Protein AF-A0A4P6K4S5-F1 (afdb_monomer)

Secondary structure (DSSP, 8-state):
------------S----------SSS----------HHHHHHHHHHHHTTGGGS-EEEEE-SSEEEEEEPTT--SS-BTTB-SS-HHHHHHHHHHHH------PPPPPPPGGGGGS-HHHHHHHHHHHHHHHHHHHSEEEEEEE-----TT-EEEEEEEEEHHHHHHHHHHHHTT--EEEEEEEEEE---GGGS-SS--EEEEEPTTS-EEEPPTT-----TT-EEEEE--EEE-SS-TT-EEE-TTSBP-EEEEEEEEEETTEEEEEEEESS--TTHHHHHHHHTTEEETT-TTTSPPPPTTSGGGG-SS--EEEEEEEEEPTTT--EEEEEPPPPHHHHHHHHHH-------

Radius of gyration: 24.43 Å; Cα contacts (8 Å, |Δi|>4): 636; chains: 1; bounding box: 64×51×90 Å

pLDDT: mean 82.32, std 22.94, range [21.8, 98.75]

Sequence (354 aa):
METFTIFGAHFSKYRAASMGVGCINDTTCYNRERMSSENLKLCTETIAMQTTDIFTVIYQDHYLLVVNKPAGLVIHPTYKHADGTMWDALLVYLEQQGGDDWQPPALPDEPDWKLAPPHIREMLRERRQEKQWKEDGLLPRPCLLHRLDKDTSGVVALARTERARHHVARQFHTHTIIKRYLAVVQQGAPSWAKPHQSFTVSRLKDDGTLSLLAADNLHLSAQTEFVLDGPLWRDPVDRRRCIIDPTGQQATTIFRVLATKDDFALLEVRPLTGRTHQIRAHLAAAGYAIVGDKVYAPEPVPETPAASLTRQFLHAHSLELQRYPDNKSCRFVAPLADDLAIWLERYIPEPKPL

Structure (mmCIF, N/CA/C/O backbone):
data_AF-A0A4P6K4S5-F1
#
_entry.id   AF-A0A4P6K4S5-F1
#
loop_
_atom_site.group_PDB
_atom_site.id
_atom_site.type_symbol
_atom_site.label_atom_id
_atom_site.label_alt_id
_atom_site.label_comp_id
_atom_site.label_asym_id
_atom_site.label_entity_id
_atom_site.label_seq_id
_atom_site.pdbx_PDB_ins_code
_atom_site.Cartn_x
_atom_site.Cartn_y
_atom_site.Cartn_z
_atom_site.occupancy
_atom_site.B_iso_or_equiv
_atom_site.auth_seq_id
_atom_site.auth_comp_id
_atom_site.auth_asym_id
_atom_site.auth_atom_id
_atom_site.pdbx_PDB_model_num
ATOM 1 N N . MET A 1 1 ? 11.040 -7.366 -62.812 1.00 29.23 1 MET A N 1
ATOM 2 C CA . MET A 1 1 ? 11.803 -8.588 -62.488 1.00 29.23 1 MET A CA 1
ATOM 3 C C . MET A 1 1 ? 13.156 -8.103 -62.003 1.00 29.23 1 MET A C 1
ATOM 5 O O . MET A 1 1 ? 13.814 -7.447 -62.789 1.00 29.23 1 MET A O 1
ATOM 9 N N . GLU A 1 2 ? 13.575 -8.186 -60.745 1.00 22.78 2 GLU A N 1
ATOM 10 C CA . GLU A 1 2 ? 13.210 -8.992 -59.566 1.00 22.78 2 GLU A CA 1
ATOM 11 C C . GLU A 1 2 ? 13.607 -8.160 -58.320 1.00 22.78 2 GLU A C 1
ATOM 13 O O . GLU A 1 2 ? 14.670 -7.549 -58.300 1.00 22.78 2 GLU A O 1
ATOM 18 N N . THR A 1 3 ? 12.661 -7.820 -57.439 1.00 22.05 3 THR A N 1
ATOM 19 C CA . THR A 1 3 ? 12.514 -8.352 -56.061 1.00 22.05 3 THR A CA 1
ATOM 20 C C . THR A 1 3 ? 13.792 -8.377 -55.213 1.00 22.05 3 THR A C 1
ATOM 22 O O . THR A 1 3 ? 14.560 -9.330 -55.272 1.00 22.05 3 THR A O 1
ATOM 25 N N . PHE A 1 4 ? 13.938 -7.381 -54.330 1.00 21.86 4 PHE A N 1
ATOM 26 C CA . PHE A 1 4 ? 14.760 -7.486 -53.122 1.00 21.86 4 PHE A CA 1
ATOM 27 C C . PHE A 1 4 ? 13.852 -7.710 -51.911 1.00 21.86 4 PHE A C 1
ATOM 29 O O . PHE A 1 4 ? 13.018 -6.877 -51.558 1.00 21.86 4 PHE A O 1
ATOM 36 N N . THR A 1 5 ? 14.004 -8.891 -51.328 1.00 21.80 5 THR A N 1
ATOM 37 C CA . THR A 1 5 ? 13.269 -9.415 -50.181 1.00 21.80 5 THR A CA 1
ATOM 38 C C . THR A 1 5 ? 13.673 -8.678 -48.906 1.00 21.80 5 THR A C 1
ATOM 40 O O . THR A 1 5 ? 14.838 -8.689 -48.512 1.00 21.80 5 THR A O 1
ATOM 43 N N . ILE A 1 6 ? 12.696 -8.061 -48.240 1.00 24.81 6 ILE A N 1
ATOM 44 C CA . ILE A 1 6 ? 12.822 -7.545 -46.875 1.00 24.81 6 ILE A CA 1
ATOM 45 C C . ILE A 1 6 ? 12.963 -8.757 -45.947 1.00 24.81 6 ILE A C 1
ATOM 47 O O . ILE A 1 6 ? 12.018 -9.528 -45.784 1.00 24.81 6 ILE A O 1
ATOM 51 N N . PHE A 1 7 ? 14.135 -8.941 -45.336 1.00 23.94 7 PHE A N 1
ATOM 52 C CA . PHE A 1 7 ? 14.288 -9.868 -44.217 1.00 23.94 7 PHE A CA 1
ATOM 53 C C . PHE A 1 7 ? 13.565 -9.281 -43.000 1.00 23.94 7 PHE A C 1
ATOM 55 O O . PHE A 1 7 ? 14.119 -8.508 -42.222 1.00 23.94 7 PHE A O 1
ATOM 62 N N . GLY A 1 8 ? 12.292 -9.650 -42.857 1.00 23.00 8 GLY A N 1
ATOM 63 C CA . GLY A 1 8 ? 11.550 -9.512 -41.615 1.00 23.00 8 GLY A CA 1
ATOM 64 C C . GLY A 1 8 ? 12.149 -10.449 -40.572 1.00 23.00 8 GLY A C 1
ATOM 65 O O . GLY A 1 8 ? 11.842 -11.639 -40.540 1.00 23.00 8 GLY A O 1
ATOM 66 N N . ALA A 1 9 ? 13.015 -9.919 -39.713 1.00 24.02 9 ALA A N 1
ATOM 67 C CA . ALA A 1 9 ? 13.400 -10.609 -38.497 1.00 24.02 9 ALA A CA 1
ATOM 68 C C . ALA A 1 9 ? 12.222 -10.536 -37.512 1.00 24.02 9 ALA A C 1
ATOM 70 O O . ALA A 1 9 ? 12.059 -9.566 -36.772 1.00 24.02 9 ALA A O 1
ATOM 71 N N . HIS A 1 10 ? 11.381 -11.572 -37.518 1.00 24.02 10 HIS A N 1
ATOM 72 C CA . HIS A 1 10 ? 10.456 -11.870 -36.428 1.00 24.02 10 HIS A CA 1
ATOM 73 C C . HIS A 1 10 ? 11.271 -12.143 -35.150 1.00 24.02 10 HIS A C 1
ATOM 75 O O . HIS A 1 10 ? 11.628 -13.279 -34.842 1.00 24.02 10 HIS A O 1
ATOM 81 N N . PHE A 1 11 ? 11.592 -11.093 -34.394 1.00 27.25 11 PHE A N 1
ATOM 82 C CA . PHE A 1 11 ? 12.112 -11.235 -33.039 1.00 27.25 11 PHE A CA 1
ATOM 83 C C . PHE A 1 11 ? 10.939 -11.510 -32.092 1.00 27.25 11 PHE A C 1
ATOM 85 O O . PHE A 1 11 ? 10.149 -10.626 -31.775 1.00 27.25 11 PHE A O 1
ATOM 92 N N . SER A 1 12 ? 10.824 -12.761 -31.642 1.00 26.41 12 SER A N 1
ATOM 93 C CA . SER A 1 12 ? 9.967 -13.167 -30.522 1.00 26.41 12 SER A CA 1
ATOM 94 C C . SER A 1 12 ? 10.275 -12.294 -29.292 1.00 26.41 12 SER A C 1
ATOM 96 O O . SER A 1 12 ? 11.325 -12.455 -28.668 1.00 26.41 12 SER A O 1
ATOM 98 N N . LYS A 1 13 ? 9.377 -11.350 -28.968 1.00 38.59 13 LYS A N 1
ATOM 99 C CA . LYS A 1 13 ? 9.575 -10.228 -28.020 1.00 38.59 13 LYS A CA 1
ATOM 100 C C . LYS A 1 13 ? 9.692 -10.603 -26.528 1.00 38.59 13 LYS A C 1
ATOM 102 O O . LYS A 1 13 ? 9.853 -9.717 -25.701 1.00 38.59 13 LYS A O 1
ATOM 107 N N . TYR A 1 14 ? 9.721 -11.883 -26.168 1.00 31.34 14 TYR A N 1
ATOM 108 C CA . TYR A 1 14 ? 10.058 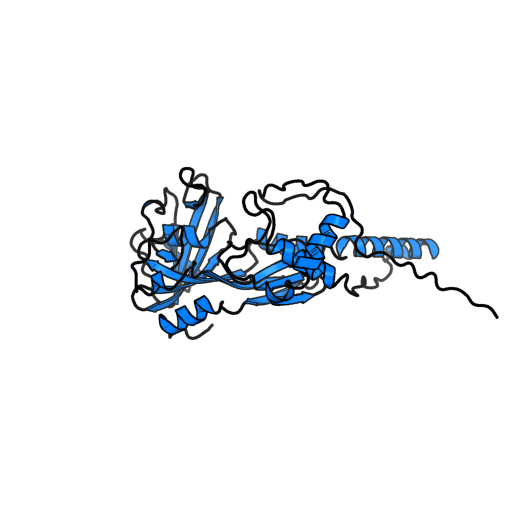-12.337 -24.814 1.00 31.34 14 TYR A CA 1
ATOM 109 C C . TYR A 1 14 ? 11.195 -13.358 -24.889 1.00 31.34 14 TYR A C 1
ATOM 111 O O . TYR A 1 14 ? 10.973 -14.561 -25.018 1.00 31.34 14 TYR A O 1
ATOM 119 N N . ARG A 1 15 ? 12.451 -12.897 -24.840 1.00 28.17 15 ARG A N 1
ATOM 120 C CA . ARG A 1 15 ? 13.590 -13.803 -24.641 1.00 28.17 15 ARG A CA 1
ATOM 121 C C . ARG A 1 15 ? 13.659 -14.156 -23.157 1.00 28.17 15 ARG A C 1
ATOM 123 O O . ARG A 1 15 ? 13.917 -13.292 -22.322 1.00 28.17 15 ARG A O 1
ATOM 130 N N . ALA A 1 16 ? 13.454 -15.432 -22.840 1.00 28.28 16 ALA A N 1
ATOM 131 C CA . ALA A 1 16 ? 13.771 -16.003 -21.538 1.00 28.28 16 ALA A CA 1
ATOM 132 C C . ALA A 1 16 ? 15.283 -15.863 -21.283 1.00 28.28 16 AL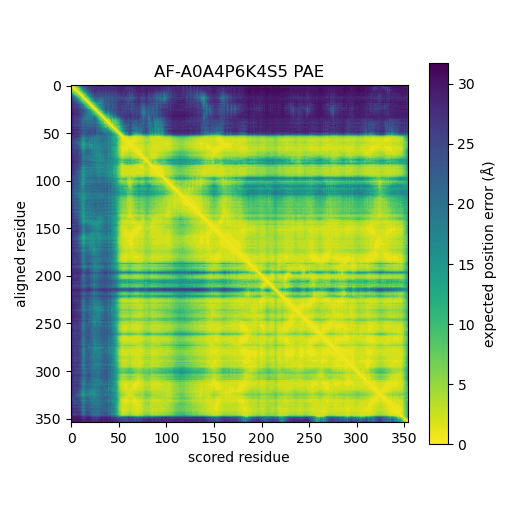A A C 1
ATOM 134 O O . ALA A 1 16 ? 16.081 -16.686 -21.726 1.00 28.28 16 ALA A O 1
ATOM 135 N N . ALA A 1 17 ? 15.687 -14.785 -20.612 1.00 26.78 17 ALA A N 1
ATOM 136 C CA . ALA A 1 17 ? 17.039 -14.630 -20.103 1.00 26.78 17 ALA A CA 1
ATOM 137 C C . ALA A 1 17 ? 17.102 -15.249 -18.703 1.00 26.78 17 ALA A C 1
ATOM 139 O O . ALA A 1 17 ? 16.596 -14.704 -17.725 1.00 26.78 17 ALA A O 1
ATOM 140 N N . SER A 1 18 ? 17.715 -16.424 -18.625 1.00 27.98 18 SER A N 1
ATOM 141 C CA . SER A 1 18 ? 18.120 -17.086 -17.393 1.00 27.98 18 SER A CA 1
ATOM 142 C C . SER A 1 18 ? 19.280 -16.326 -16.741 1.00 27.98 18 SER A C 1
ATOM 144 O O . SER A 1 18 ? 20.428 -16.656 -17.019 1.00 27.98 18 SER A O 1
ATOM 146 N N . MET A 1 19 ? 19.021 -15.322 -15.896 1.00 25.47 19 MET A N 1
ATOM 147 C CA . MET A 1 19 ? 20.007 -14.803 -14.930 1.00 25.47 19 MET A CA 1
ATOM 148 C C . MET A 1 19 ? 19.319 -14.287 -13.657 1.00 25.47 19 MET A C 1
ATOM 150 O O . MET A 1 19 ? 18.222 -13.739 -13.705 1.00 25.47 19 MET A O 1
ATOM 154 N N . GLY A 1 20 ? 19.965 -14.559 -12.518 1.00 27.70 20 GLY A N 1
ATOM 155 C CA . GLY A 1 20 ? 19.417 -14.514 -11.163 1.00 27.70 20 GLY A CA 1
ATOM 156 C C . GLY A 1 20 ? 18.768 -13.196 -10.741 1.00 27.70 20 GLY A C 1
ATOM 157 O O . GLY A 1 20 ? 19.286 -12.107 -10.974 1.00 27.70 20 GLY A O 1
ATOM 158 N N . VAL A 1 21 ? 17.631 -13.334 -10.062 1.00 28.20 21 VAL A N 1
ATOM 159 C CA . VAL A 1 21 ? 16.864 -12.248 -9.449 1.00 28.20 21 VAL A CA 1
ATOM 160 C C . VAL A 1 21 ? 17.509 -11.882 -8.110 1.00 28.20 21 VAL A C 1
ATOM 162 O O . VAL A 1 21 ? 17.554 -12.702 -7.196 1.00 28.20 21 VAL A O 1
ATOM 165 N N . GLY A 1 22 ? 17.998 -10.647 -7.987 1.00 25.41 22 GLY A N 1
ATOM 166 C CA . GLY A 1 22 ? 18.359 -10.045 -6.703 1.00 25.41 22 GLY A CA 1
ATOM 167 C C . GLY A 1 22 ? 17.114 -9.479 -6.018 1.00 25.41 22 GLY A C 1
ATOM 168 O O . GLY A 1 22 ? 16.484 -8.560 -6.540 1.00 25.41 22 GLY A O 1
ATOM 169 N N . CYS A 1 23 ? 16.751 -10.040 -4.865 1.00 28.92 23 CYS A N 1
ATOM 170 C CA . CYS A 1 23 ? 15.611 -9.621 -4.049 1.00 28.92 23 CYS A CA 1
ATOM 171 C C . CYS A 1 23 ? 16.062 -8.481 -3.093 1.00 28.92 23 CYS A C 1
ATOM 173 O O . CYS A 1 23 ? 17.099 -8.608 -2.444 1.00 28.92 23 CYS A O 1
ATOM 175 N N . ILE A 1 24 ? 15.312 -7.373 -2.981 1.00 29.47 24 ILE A N 1
ATOM 176 C CA . ILE A 1 24 ? 15.484 -6.387 -1.893 1.00 29.47 24 ILE A CA 1
ATOM 177 C C . ILE A 1 24 ? 14.299 -6.550 -0.936 1.00 29.47 24 ILE A C 1
ATOM 179 O O . ILE A 1 24 ? 13.157 -6.309 -1.320 1.00 29.47 24 ILE A O 1
ATOM 183 N N . ASN A 1 25 ? 14.623 -6.931 0.305 1.00 28.02 25 ASN A N 1
ATOM 184 C CA . ASN A 1 25 ? 13.771 -7.138 1.486 1.00 28.02 25 ASN A CA 1
ATOM 185 C C . ASN A 1 25 ? 13.026 -8.487 1.571 1.00 28.02 25 ASN A C 1
ATOM 187 O O . ASN A 1 25 ? 11.914 -8.632 1.064 1.00 28.02 25 ASN A O 1
ATOM 191 N N . ASP A 1 26 ? 13.651 -9.445 2.273 1.00 29.59 26 ASP A N 1
ATOM 192 C CA . ASP A 1 26 ? 13.079 -10.566 3.053 1.00 29.59 26 ASP A CA 1
ATOM 193 C C . ASP A 1 26 ? 11.730 -11.150 2.607 1.00 29.59 26 ASP A C 1
ATOM 195 O O . ASP A 1 26 ? 10.841 -11.442 3.410 1.00 29.59 26 ASP A O 1
ATOM 199 N N . THR A 1 27 ? 11.588 -11.394 1.310 1.00 31.06 27 THR A N 1
ATOM 200 C CA . THR A 1 27 ? 10.538 -12.255 0.777 1.00 31.06 27 THR A CA 1
ATOM 201 C C . THR A 1 27 ? 11.256 -13.441 0.167 1.00 31.06 27 THR A C 1
ATOM 203 O O . THR A 1 27 ? 12.041 -13.286 -0.762 1.00 31.06 27 THR A O 1
ATOM 206 N N . THR A 1 28 ? 11.073 -14.618 0.753 1.00 26.67 28 THR A N 1
ATOM 207 C CA . THR A 1 28 ? 11.692 -15.865 0.306 1.00 26.67 28 THR A CA 1
ATOM 208 C C . THR A 1 28 ? 11.303 -16.127 -1.147 1.00 26.67 28 THR A C 1
ATOM 210 O O . THR A 1 28 ? 10.159 -16.448 -1.460 1.00 26.67 28 THR A O 1
ATOM 213 N N . CYS A 1 29 ? 12.270 -15.951 -2.042 1.00 30.42 29 CYS A N 1
ATOM 214 C CA . CYS A 1 29 ? 12.154 -16.202 -3.467 1.00 30.42 29 CYS A CA 1
ATOM 215 C C . CYS A 1 29 ? 12.183 -17.739 -3.645 1.00 30.42 29 CYS A C 1
ATOM 217 O O . CYS A 1 29 ? 13.249 -18.350 -3.622 1.00 30.42 29 CYS A O 1
ATOM 219 N N . TYR A 1 30 ? 11.013 -18.396 -3.707 1.00 26.39 30 TYR A N 1
ATOM 220 C CA . TYR A 1 30 ? 10.953 -19.836 -3.983 1.00 26.39 30 TYR A CA 1
ATOM 221 C C . TYR A 1 30 ? 11.336 -20.045 -5.450 1.00 26.39 30 TYR A C 1
ATOM 223 O O . TYR A 1 30 ? 10.580 -19.707 -6.361 1.00 26.39 30 TYR A O 1
ATOM 231 N N . ASN A 1 31 ? 12.542 -20.568 -5.671 1.00 26.42 31 ASN A N 1
ATOM 232 C CA . ASN A 1 31 ? 12.959 -21.086 -6.965 1.00 26.42 31 ASN A CA 1
ATOM 233 C C . ASN A 1 31 ? 11.970 -22.172 -7.391 1.00 26.42 31 ASN A C 1
ATOM 235 O O . ASN A 1 31 ? 11.822 -23.184 -6.706 1.00 26.42 31 ASN A O 1
ATOM 239 N N . ARG A 1 32 ? 11.339 -22.001 -8.552 1.00 35.44 32 ARG A N 1
ATOM 240 C CA . ARG A 1 32 ? 10.827 -23.144 -9.302 1.00 35.44 32 ARG A CA 1
ATOM 241 C C . ARG A 1 32 ? 11.487 -23.159 -10.666 1.00 35.44 32 ARG A C 1
ATOM 243 O O . ARG A 1 32 ? 11.122 -22.414 -11.573 1.00 35.44 32 ARG A O 1
ATOM 250 N N . GLU A 1 33 ? 12.491 -24.017 -10.777 1.00 34.72 33 GLU A N 1
ATOM 251 C CA . GLU A 1 33 ? 12.877 -24.578 -12.059 1.00 34.72 33 GLU A CA 1
ATOM 252 C C . GLU A 1 33 ? 11.668 -25.314 -12.663 1.00 34.72 33 GLU A C 1
ATOM 254 O O . GLU A 1 33 ? 10.975 -26.062 -11.977 1.00 34.72 33 GLU A O 1
ATOM 259 N N . ARG A 1 34 ? 11.460 -25.085 -13.966 1.00 35.00 34 ARG A N 1
ATOM 260 C CA . ARG A 1 34 ? 10.663 -25.879 -14.917 1.00 35.00 34 ARG A CA 1
ATOM 261 C C . ARG A 1 34 ? 9.173 -26.088 -14.598 1.00 35.00 34 ARG A C 1
ATOM 263 O O . ARG A 1 34 ? 8.767 -27.106 -14.052 1.00 35.00 34 ARG A O 1
ATOM 270 N N . MET A 1 35 ? 8.339 -25.212 -15.160 1.00 33.38 35 MET A N 1
ATOM 271 C CA . MET A 1 35 ? 7.088 -25.656 -15.791 1.00 33.38 35 MET A CA 1
ATOM 272 C C . MET A 1 35 ? 7.300 -25.653 -17.309 1.00 33.38 35 MET A C 1
ATOM 274 O O . MET A 1 35 ? 7.868 -24.703 -17.848 1.00 33.38 35 MET A O 1
ATOM 278 N N . SER A 1 36 ? 6.934 -26.746 -17.985 1.00 32.91 36 SER A N 1
ATOM 279 C CA . SER A 1 36 ? 7.005 -26.853 -19.445 1.00 32.91 36 SER A CA 1
ATOM 280 C C . SER A 1 36 ? 6.046 -25.853 -20.097 1.00 32.91 36 SER A C 1
ATOM 282 O O . SER A 1 36 ? 4.980 -25.554 -19.556 1.00 32.91 36 SER A O 1
ATOM 284 N N . SER A 1 37 ? 6.417 -25.346 -21.273 1.00 37.53 37 SER A N 1
ATOM 285 C CA . SER A 1 37 ? 5.620 -24.398 -22.066 1.00 37.53 37 SER A CA 1
ATOM 286 C C . SER A 1 37 ? 4.202 -24.898 -22.374 1.00 37.53 37 SER A C 1
ATOM 288 O O . SER A 1 37 ? 3.292 -24.091 -22.519 1.00 37.53 37 SER A O 1
ATOM 290 N N . GLU A 1 38 ? 3.990 -26.214 -22.427 1.00 30.06 38 GLU A N 1
ATOM 291 C CA . GLU A 1 38 ? 2.675 -26.838 -22.637 1.00 30.06 38 GLU A CA 1
ATOM 292 C C . GLU A 1 38 ? 1.761 -26.768 -21.405 1.00 30.06 38 GLU A C 1
ATOM 294 O O . GLU A 1 38 ? 0.566 -26.525 -21.546 1.00 30.06 38 GLU A O 1
ATOM 299 N N . ASN A 1 39 ? 2.311 -26.893 -20.192 1.00 28.56 39 ASN A N 1
ATOM 300 C CA . ASN A 1 39 ? 1.527 -26.760 -18.957 1.00 28.56 39 ASN A CA 1
ATOM 301 C C . ASN A 1 39 ? 1.186 -25.296 -18.649 1.00 28.56 39 ASN A C 1
ATOM 303 O O . ASN A 1 39 ? 0.162 -25.023 -18.029 1.00 28.56 39 ASN A O 1
ATOM 307 N N . LEU A 1 40 ? 2.019 -24.356 -19.114 1.00 35.34 40 LEU A N 1
ATOM 308 C CA . LEU A 1 40 ? 1.676 -22.935 -19.110 1.00 35.34 40 LEU A CA 1
ATOM 309 C C . LEU A 1 40 ? 0.476 -22.689 -20.037 1.00 35.34 40 LEU A C 1
ATOM 311 O O . LEU A 1 40 ? -0.502 -22.104 -19.590 1.00 35.34 40 LEU A O 1
ATOM 315 N N . LYS A 1 41 ? 0.511 -23.243 -21.263 1.00 31.27 41 LYS A N 1
ATOM 316 C CA . LYS A 1 41 ? -0.553 -23.122 -22.276 1.00 31.27 41 LYS A CA 1
ATOM 317 C C . LYS A 1 41 ? -1.919 -23.631 -21.807 1.00 31.27 41 LYS A C 1
ATOM 319 O O . LYS A 1 41 ? -2.911 -22.917 -21.943 1.00 31.27 41 LYS A O 1
ATOM 324 N N . LEU A 1 42 ? -1.974 -24.826 -21.211 1.00 29.17 42 LEU A N 1
ATOM 325 C CA . LEU A 1 42 ? -3.242 -25.428 -20.774 1.00 29.17 42 LEU A CA 1
ATOM 326 C C . LEU A 1 42 ? -3.906 -24.643 -19.624 1.00 29.17 42 LEU A C 1
ATOM 328 O O . LEU A 1 42 ? -5.125 -24.466 -19.606 1.00 29.17 42 LEU A O 1
ATOM 332 N N . CYS A 1 43 ? -3.103 -24.126 -18.685 1.00 33.12 43 CYS A N 1
ATOM 333 C CA . CYS A 1 43 ? -3.595 -23.234 -17.633 1.00 33.12 43 CYS A CA 1
ATOM 334 C C . CYS A 1 43 ? -3.995 -21.865 -18.197 1.00 33.12 43 CYS A C 1
ATOM 336 O O . CYS A 1 43 ? -5.039 -21.339 -17.816 1.00 33.12 43 CYS A O 1
ATOM 338 N N . THR A 1 44 ? -3.217 -21.299 -19.127 1.00 36.34 44 THR A N 1
ATOM 339 C CA . THR A 1 44 ? -3.541 -20.005 -19.741 1.00 36.34 44 THR A CA 1
ATOM 340 C C . THR A 1 44 ? -4.822 -20.048 -20.562 1.00 36.34 44 THR A C 1
ATOM 342 O O . THR A 1 44 ? -5.554 -19.078 -20.511 1.00 36.34 44 THR A O 1
ATOM 345 N N . GLU A 1 45 ? -5.160 -21.140 -21.254 1.00 31.08 45 GLU A N 1
ATOM 346 C CA . GLU A 1 45 ? -6.391 -21.206 -22.064 1.00 31.08 45 GLU A CA 1
ATOM 347 C C . GLU A 1 45 ? -7.668 -21.238 -21.207 1.00 31.08 45 GLU A C 1
ATOM 349 O O . GLU A 1 45 ? -8.659 -20.598 -21.554 1.00 31.08 45 GLU A O 1
ATOM 354 N N . THR A 1 46 ? -7.634 -21.898 -20.044 1.00 32.50 46 THR A N 1
ATOM 355 C CA . THR A 1 46 ? -8.783 -21.928 -19.115 1.00 32.50 46 THR A CA 1
ATOM 356 C C . THR A 1 46 ? -8.902 -20.624 -18.310 1.00 32.50 46 THR A C 1
ATOM 358 O O . THR A 1 46 ? -10.004 -20.186 -17.989 1.00 32.50 46 THR A O 1
ATOM 361 N N . ILE A 1 47 ? -7.772 -19.969 -18.016 1.00 43.31 47 ILE A N 1
ATOM 362 C CA . ILE A 1 47 ? -7.705 -18.697 -17.276 1.00 43.31 47 ILE A CA 1
ATOM 363 C C . ILE A 1 47 ? -7.981 -17.488 -18.197 1.00 43.31 47 ILE A C 1
ATOM 365 O O . ILE A 1 47 ? -8.604 -16.518 -17.768 1.00 43.31 47 ILE A O 1
ATOM 369 N N . ALA A 1 48 ? -7.598 -17.554 -19.477 1.00 37.41 48 ALA A N 1
ATOM 370 C CA . ALA A 1 48 ? -7.711 -16.458 -20.445 1.00 37.41 48 ALA A CA 1
ATOM 371 C C . ALA A 1 48 ? -9.151 -16.006 -20.716 1.00 37.41 48 ALA A C 1
ATOM 373 O O . ALA A 1 48 ? -9.360 -14.843 -21.048 1.00 37.41 48 ALA A O 1
ATOM 374 N N . MET A 1 49 ? -10.140 -16.892 -20.556 1.00 37.16 49 MET A N 1
ATOM 375 C CA . MET A 1 49 ? -11.555 -16.543 -20.726 1.00 37.16 49 MET A CA 1
ATOM 376 C C . MET A 1 49 ? -12.152 -15.777 -19.527 1.00 37.16 49 MET A C 1
ATOM 378 O O . MET A 1 49 ? -13.280 -15.307 -19.638 1.00 37.16 49 MET A O 1
ATOM 382 N N . GLN A 1 50 ? -11.429 -15.636 -18.402 1.00 48.56 50 GLN A N 1
ATOM 383 C CA . GLN A 1 50 ? -11.916 -14.996 -17.162 1.00 48.56 50 GLN A CA 1
ATOM 384 C C . GLN A 1 50 ? -11.049 -13.820 -16.653 1.00 48.56 50 GLN A C 1
ATOM 386 O O . GLN A 1 50 ? -11.426 -13.151 -15.692 1.00 48.56 50 GLN A O 1
ATOM 391 N N . THR A 1 51 ? -9.881 -13.540 -17.246 1.00 50.66 51 THR A N 1
ATOM 392 C CA . THR A 1 51 ? -8.872 -12.635 -16.651 1.00 50.66 51 THR A CA 1
ATOM 393 C C . THR A 1 51 ? -9.198 -11.145 -16.668 1.00 50.66 51 THR A C 1
ATOM 395 O O . THR A 1 51 ? -8.718 -10.428 -15.791 1.00 50.66 51 THR A O 1
ATOM 398 N N . THR A 1 52 ? -10.010 -10.661 -17.609 1.00 51.31 52 THR A N 1
ATOM 399 C CA . THR A 1 52 ? -10.382 -9.235 -17.692 1.00 51.31 52 THR A CA 1
ATOM 400 C C . THR A 1 52 ? -11.266 -8.755 -16.540 1.00 51.31 52 THR A C 1
ATOM 402 O O . THR A 1 52 ? -11.326 -7.552 -16.305 1.00 51.31 52 THR A O 1
ATOM 405 N N . ASP A 1 53 ? -11.875 -9.670 -15.780 1.00 66.50 53 ASP A N 1
ATOM 406 C CA . ASP A 1 53 ? -12.799 -9.325 -14.692 1.00 66.50 53 ASP A CA 1
ATOM 407 C C . ASP A 1 53 ? -12.153 -9.380 -13.295 1.00 66.50 53 ASP A C 1
ATOM 409 O O . ASP A 1 53 ? -12.787 -9.048 -12.295 1.00 66.50 53 ASP A O 1
ATOM 413 N N . ILE A 1 54 ? -10.882 -9.793 -13.187 1.00 85.19 54 ILE A N 1
ATOM 414 C CA . ILE A 1 54 ? -10.224 -9.998 -11.883 1.00 85.19 54 ILE A CA 1
ATOM 415 C C . ILE A 1 54 ? -9.762 -8.672 -11.266 1.00 85.19 54 ILE A C 1
ATOM 417 O O . ILE A 1 54 ? -9.788 -8.506 -10.049 1.00 85.19 54 ILE A O 1
ATOM 421 N N . PHE A 1 55 ? -9.297 -7.725 -12.076 1.00 90.56 55 PHE A N 1
ATOM 422 C CA . PHE A 1 55 ? -8.841 -6.416 -11.612 1.00 90.56 55 PHE A CA 1
ATOM 423 C C . PHE A 1 55 ? -9.089 -5.361 -12.685 1.00 90.56 55 PHE A C 1
ATOM 425 O O . PHE A 1 55 ? -9.147 -5.660 -13.873 1.00 90.56 55 PHE A O 1
ATOM 432 N N . THR A 1 56 ? -9.167 -4.099 -12.272 1.00 93.25 56 THR A N 1
ATOM 433 C CA . THR A 1 56 ? -9.300 -2.971 -13.202 1.00 93.25 56 THR A CA 1
ATOM 434 C C . THR A 1 56 ? -7.959 -2.276 -13.382 1.00 93.25 56 THR A C 1
ATOM 436 O O . THR A 1 56 ? -7.241 -2.041 -12.410 1.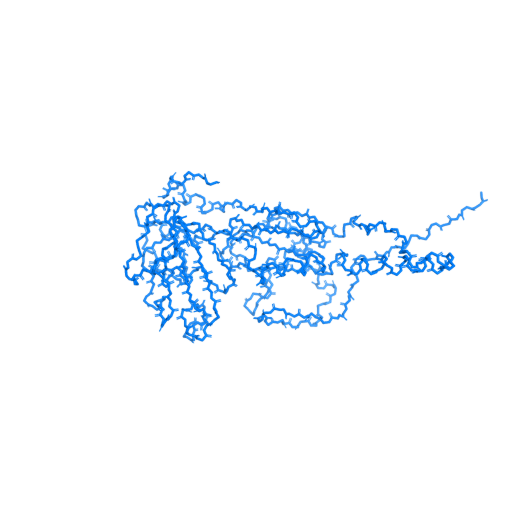00 93.25 56 THR A O 1
ATOM 439 N N . VAL A 1 57 ? -7.617 -1.903 -14.611 1.00 95.62 57 VAL A N 1
ATOM 440 C CA . VAL A 1 57 ? -6.425 -1.097 -14.900 1.00 95.62 57 VAL A CA 1
ATOM 441 C C . VAL A 1 57 ? -6.746 0.372 -14.650 1.00 95.62 57 VAL A C 1
ATOM 443 O O . VAL A 1 57 ? -7.656 0.926 -15.257 1.00 95.62 57 VAL A O 1
ATOM 446 N N . ILE A 1 58 ? -6.001 1.000 -13.741 1.00 97.00 58 ILE A N 1
ATOM 447 C CA . ILE A 1 58 ? -6.119 2.430 -13.417 1.00 97.00 58 ILE A CA 1
ATOM 448 C C . ILE A 1 58 ? -5.253 3.251 -14.373 1.00 97.00 58 ILE A C 1
ATOM 450 O O . ILE A 1 58 ? -5.648 4.322 -14.826 1.00 97.00 58 ILE A O 1
ATOM 454 N N . TYR A 1 59 ? -4.045 2.763 -14.654 1.00 96.88 59 TYR A N 1
ATOM 455 C CA . TYR A 1 59 ? -3.089 3.438 -15.519 1.00 96.88 59 TYR A CA 1
ATOM 456 C C . TYR A 1 59 ? -2.118 2.436 -16.126 1.00 96.88 59 TYR A C 1
ATOM 458 O O . TYR A 1 59 ? -1.661 1.520 -15.443 1.00 96.88 59 TYR A O 1
ATOM 466 N N . GLN A 1 60 ? -1.752 2.646 -17.384 1.00 95.25 60 GLN A N 1
ATOM 467 C CA . GLN A 1 60 ? -0.697 1.886 -18.028 1.00 95.25 60 GLN A CA 1
ATOM 468 C C . GLN A 1 60 ? 0.034 2.762 -19.042 1.00 95.25 60 GLN A C 1
ATOM 470 O O . GLN A 1 60 ? -0.585 3.375 -19.909 1.00 95.25 60 GLN A O 1
ATOM 475 N N . ASP A 1 61 ? 1.357 2.788 -18.941 1.00 94.44 61 ASP A N 1
ATOM 476 C CA . ASP A 1 61 ? 2.256 3.279 -19.981 1.00 94.44 61 ASP A CA 1
ATOM 477 C C . ASP A 1 61 ? 3.387 2.263 -20.191 1.00 94.44 61 ASP A C 1
ATOM 479 O O . ASP A 1 61 ? 3.341 1.152 -19.659 1.00 94.44 61 ASP A O 1
ATOM 483 N N . HIS A 1 62 ? 4.404 2.612 -20.980 1.00 95.00 62 HIS A N 1
ATOM 484 C CA . HIS A 1 62 ? 5.553 1.735 -21.215 1.00 95.00 62 HIS A CA 1
ATOM 485 C C . HIS A 1 62 ? 6.286 1.326 -19.920 1.00 95.00 62 HIS A C 1
ATOM 487 O O . HIS A 1 62 ? 6.786 0.211 -19.810 1.00 95.00 62 HIS A O 1
ATOM 493 N N . TYR A 1 63 ? 6.311 2.199 -18.912 1.00 95.75 63 TYR A N 1
ATOM 494 C CA . TYR A 1 63 ? 7.150 2.078 -17.721 1.00 95.75 63 TYR A CA 1
ATOM 495 C C . TYR A 1 63 ? 6.412 1.498 -16.512 1.00 95.75 63 TYR A C 1
ATOM 497 O O . TYR A 1 63 ? 7.020 0.799 -15.695 1.00 95.75 63 TYR A O 1
ATOM 505 N N . LEU A 1 64 ? 5.117 1.779 -16.382 1.00 96.56 64 LEU A N 1
ATOM 506 C CA . LEU A 1 64 ? 4.299 1.473 -15.217 1.00 96.56 64 LEU A CA 1
ATOM 507 C C . LEU A 1 64 ? 2.968 0.834 -15.612 1.00 96.56 64 LEU A C 1
ATOM 509 O O . LEU A 1 64 ? 2.335 1.194 -16.601 1.00 96.56 64 LEU A O 1
ATOM 513 N N . LEU A 1 65 ? 2.518 -0.085 -14.764 1.00 96.56 65 LEU A N 1
ATOM 514 C CA . LEU A 1 65 ? 1.154 -0.597 -14.741 1.00 96.56 65 LEU A CA 1
ATOM 515 C C . LEU A 1 65 ? 0.593 -0.384 -13.333 1.00 96.56 65 LEU A C 1
ATOM 517 O O . LEU A 1 65 ? 1.202 -0.801 -12.350 1.00 96.56 65 LEU A O 1
ATOM 521 N N . VAL A 1 66 ? -0.562 0.261 -13.233 1.00 97.69 66 VAL A N 1
ATOM 522 C CA . VAL A 1 66 ? -1.271 0.512 -11.979 1.00 97.69 66 VAL A CA 1
ATOM 523 C C . VAL A 1 66 ? -2.674 -0.057 -12.087 1.00 97.69 66 VAL A C 1
ATOM 525 O O . VAL A 1 66 ? -3.394 0.200 -13.051 1.00 97.69 66 VAL A O 1
ATOM 528 N N . VAL A 1 67 ? -3.065 -0.831 -11.085 1.00 96.94 67 VAL A N 1
ATOM 529 C CA . VAL A 1 67 ? -4.287 -1.635 -11.084 1.00 96.94 67 VAL A CA 1
ATOM 530 C C . VAL A 1 67 ? -5.035 -1.485 -9.763 1.00 96.94 67 VAL A C 1
ATOM 532 O O . VAL A 1 67 ? -4.439 -1.196 -8.724 1.00 96.94 67 VAL A O 1
ATOM 535 N N . ASN A 1 68 ? -6.348 -1.689 -9.800 1.00 96.81 68 ASN A N 1
ATOM 536 C CA . ASN A 1 68 ? -7.204 -1.792 -8.626 1.00 96.81 68 ASN A CA 1
ATOM 537 C C . ASN A 1 68 ? -7.340 -3.266 -8.226 1.00 96.81 68 ASN A C 1
ATOM 539 O O . ASN A 1 68 ? -7.988 -4.045 -8.927 1.00 96.81 68 ASN A O 1
ATOM 543 N N . LYS A 1 69 ? -6.723 -3.662 -7.108 1.00 95.62 69 LYS A N 1
ATOM 544 C CA . LYS A 1 69 ? -6.827 -5.023 -6.579 1.00 95.62 69 LYS A CA 1
ATOM 545 C C . LYS A 1 69 ? -8.173 -5.216 -5.864 1.00 95.62 69 LYS A C 1
ATOM 547 O O . LYS A 1 69 ? -8.447 -4.469 -4.918 1.00 95.62 69 LYS A O 1
ATOM 552 N N . PRO A 1 70 ? -8.963 -6.254 -6.192 1.00 95.12 70 PRO A N 1
ATOM 553 C CA . PRO A 1 70 ? -10.141 -6.603 -5.401 1.00 95.12 70 PRO A CA 1
ATOM 554 C C . PRO A 1 70 ? -9.743 -7.177 -4.031 1.00 95.12 70 PRO A C 1
ATOM 556 O O . PRO A 1 70 ? -8.603 -7.597 -3.800 1.00 95.12 70 PRO A O 1
ATOM 559 N N . ALA A 1 71 ? -10.685 -7.237 -3.096 1.00 94.81 71 ALA A N 1
ATOM 560 C CA . ALA A 1 71 ? -10.486 -8.000 -1.867 1.00 94.81 71 ALA A CA 1
ATOM 561 C C . ALA A 1 71 ? -10.569 -9.517 -2.124 1.00 94.81 71 ALA A C 1
ATOM 563 O O . ALA A 1 71 ? -11.042 -9.958 -3.165 1.00 94.81 71 ALA A O 1
ATOM 564 N N . GLY A 1 72 ? -10.077 -10.331 -1.188 1.00 92.25 72 GLY A N 1
ATOM 565 C CA . GLY A 1 72 ? -10.079 -11.792 -1.299 1.00 92.25 72 GLY A CA 1
ATOM 566 C C . GLY A 1 72 ? -8.926 -12.373 -2.122 1.00 92.25 72 GLY A C 1
ATOM 567 O O . GLY A 1 72 ? -8.648 -13.567 -2.010 1.00 92.25 72 GLY A O 1
ATOM 568 N N . LEU A 1 73 ? -8.200 -11.548 -2.882 1.00 90.81 73 LEU A N 1
ATOM 569 C CA . LEU A 1 73 ? -7.117 -11.989 -3.757 1.00 90.81 73 LEU A CA 1
ATOM 570 C C . LEU A 1 73 ? -5.737 -11.759 -3.128 1.00 90.81 73 LEU A C 1
ATOM 572 O O . LEU A 1 73 ? -5.372 -10.636 -2.758 1.00 90.81 73 LEU A O 1
ATOM 576 N N . VAL A 1 74 ? -4.955 -12.837 -3.028 1.00 90.25 74 VAL A N 1
ATOM 577 C CA . VAL A 1 74 ? -3.550 -12.788 -2.601 1.00 90.25 74 VAL A CA 1
ATOM 578 C C . VAL A 1 74 ? -2.712 -12.193 -3.725 1.00 90.25 74 VAL A C 1
ATOM 580 O O . VAL A 1 74 ? -2.885 -12.547 -4.885 1.00 90.25 74 VAL A O 1
ATOM 583 N N . ILE A 1 75 ? -1.796 -11.286 -3.391 1.00 88.19 75 ILE A N 1
ATOM 584 C CA . ILE A 1 75 ? -1.084 -10.503 -4.405 1.00 88.19 75 ILE A CA 1
ATOM 585 C C . ILE A 1 75 ? 0.006 -11.272 -5.159 1.00 88.19 75 ILE A C 1
ATOM 587 O O . ILE A 1 75 ? 0.197 -11.036 -6.342 1.00 88.19 75 ILE A O 1
ATOM 591 N N . HIS A 1 76 ? 0.719 -12.172 -4.484 1.00 85.38 76 HIS A N 1
ATOM 592 C CA . HIS A 1 76 ? 1.834 -12.942 -5.035 1.00 85.38 76 HIS A CA 1
ATOM 593 C C . HIS A 1 76 ? 1.843 -14.334 -4.397 1.00 85.38 76 HIS A C 1
ATOM 595 O O . HIS A 1 76 ? 1.449 -14.436 -3.227 1.00 85.38 76 HIS A O 1
ATOM 601 N N . PRO A 1 77 ? 2.312 -15.380 -5.104 1.00 83.56 77 PRO A N 1
ATOM 602 C CA . PRO A 1 77 ? 2.406 -16.723 -4.559 1.00 83.56 77 PRO A CA 1
ATOM 603 C C . PRO A 1 77 ? 3.071 -16.774 -3.185 1.00 83.56 77 PRO A C 1
ATOM 605 O O . PRO A 1 77 ? 4.077 -16.109 -2.913 1.00 83.56 77 PRO A O 1
ATOM 608 N N . THR A 1 78 ? 2.482 -17.580 -2.311 1.00 78.31 78 THR A N 1
ATOM 609 C CA . THR A 1 78 ? 2.961 -17.884 -0.960 1.00 78.31 78 THR A CA 1
ATOM 610 C C . THR A 1 78 ? 2.891 -19.390 -0.730 1.00 78.31 78 THR A C 1
ATOM 612 O O . THR A 1 78 ? 2.215 -20.100 -1.466 1.00 78.31 78 THR A O 1
ATOM 615 N N . TYR A 1 79 ? 3.501 -19.888 0.349 1.00 73.31 79 TYR A N 1
ATOM 616 C CA . TYR A 1 79 ? 3.434 -21.314 0.699 1.00 73.31 79 TYR A CA 1
ATOM 617 C C . TYR A 1 79 ? 1.998 -21.878 0.779 1.00 73.31 79 TYR A C 1
ATOM 619 O O . TYR A 1 79 ? 1.787 -23.049 0.492 1.00 73.31 79 TYR A O 1
ATOM 627 N N . LYS A 1 80 ? 1.005 -21.056 1.158 1.00 74.12 80 LYS A N 1
ATOM 628 C CA . LYS A 1 80 ? -0.406 -21.476 1.287 1.00 74.12 80 LYS A CA 1
ATOM 629 C C . LYS A 1 80 ? -1.265 -21.196 0.051 1.00 74.12 80 LYS A C 1
ATOM 631 O O . LYS A 1 80 ? -2.367 -21.721 -0.043 1.00 74.12 80 LYS A O 1
ATOM 636 N N . HIS A 1 81 ? -0.787 -20.343 -0.847 1.00 76.00 81 HIS A N 1
ATOM 637 C CA . HIS A 1 81 ? -1.488 -19.911 -2.053 1.00 76.00 81 HIS A CA 1
ATOM 638 C C . HIS A 1 81 ? -0.459 -19.882 -3.176 1.00 76.00 81 HIS A C 1
ATOM 640 O O . HIS A 1 81 ? 0.182 -18.854 -3.387 1.00 76.00 81 HIS A O 1
ATOM 646 N N . ALA A 1 82 ? -0.210 -21.045 -3.776 1.00 71.62 82 ALA A N 1
ATOM 647 C CA . ALA A 1 82 ? 0.839 -21.218 -4.777 1.00 71.62 82 ALA A CA 1
ATOM 648 C C . ALA A 1 82 ? 0.425 -20.685 -6.159 1.00 71.62 82 ALA A C 1
ATOM 650 O O . ALA A 1 82 ? 1.293 -20.324 -6.948 1.00 71.62 82 ALA A O 1
ATOM 651 N N . ASP A 1 83 ? -0.879 -20.632 -6.413 1.00 77.81 83 ASP A N 1
ATOM 652 C CA . ASP A 1 83 ? -1.539 -20.244 -7.654 1.00 77.81 83 ASP A CA 1
ATOM 653 C C . ASP A 1 83 ? -2.827 -19.446 -7.368 1.00 77.81 83 ASP A C 1
ATOM 655 O O . ASP A 1 83 ? -3.211 -19.227 -6.211 1.00 77.81 83 ASP A O 1
ATOM 659 N N . GLY A 1 84 ? -3.473 -18.961 -8.435 1.00 81.25 84 GLY A N 1
ATOM 660 C CA . GLY A 1 84 ? -4.707 -18.174 -8.343 1.00 81.25 84 GLY A CA 1
ATOM 661 C C . GLY A 1 84 ? -4.499 -16.810 -7.683 1.00 81.25 84 GLY A C 1
ATOM 662 O O . GLY A 1 84 ? -5.401 -16.281 -7.032 1.00 81.25 84 GLY A O 1
ATOM 663 N N . THR A 1 85 ? -3.290 -16.258 -7.787 1.00 88.75 85 THR A N 1
ATOM 664 C CA . THR A 1 85 ? -2.934 -14.962 -7.210 1.00 88.75 85 THR A CA 1
ATOM 665 C C . THR A 1 85 ? -3.138 -13.828 -8.209 1.00 88.75 85 THR A C 1
ATOM 667 O O . THR A 1 85 ? -3.239 -14.035 -9.418 1.00 88.75 85 THR A O 1
ATOM 670 N N . MET A 1 86 ? -3.149 -12.589 -7.711 1.00 89.19 86 MET A N 1
ATOM 671 C CA . MET A 1 86 ? -3.163 -11.402 -8.569 1.00 89.19 86 MET A CA 1
ATOM 672 C C . MET A 1 86 ? -1.972 -11.391 -9.528 1.00 89.19 86 MET A C 1
ATOM 674 O O . MET A 1 86 ? -2.105 -10.963 -10.669 1.00 89.19 86 MET A O 1
ATOM 678 N N . TRP A 1 87 ? -0.818 -11.876 -9.071 1.00 88.38 87 TRP A N 1
ATOM 679 C CA . TRP A 1 87 ? 0.378 -11.999 -9.888 1.00 88.38 87 TRP A CA 1
ATOM 680 C C . TRP A 1 87 ? 0.153 -12.869 -11.123 1.00 88.38 87 TRP A C 1
ATOM 682 O O . TRP A 1 87 ? 0.531 -12.471 -12.220 1.00 88.38 87 TRP A O 1
ATOM 692 N N . ASP A 1 88 ? -0.511 -14.012 -10.957 1.00 87.50 88 ASP A N 1
ATOM 693 C CA . ASP A 1 88 ? -0.802 -14.924 -12.063 1.00 87.50 88 ASP A CA 1
ATOM 694 C C . ASP A 1 88 ? -1.724 -14.248 -13.087 1.00 87.50 88 ASP A C 1
ATOM 696 O O . ASP A 1 88 ? -1.428 -14.241 -14.281 1.00 87.50 88 ASP A O 1
ATOM 700 N N . ALA A 1 89 ? -2.781 -13.578 -12.614 1.00 89.50 89 ALA A N 1
ATOM 701 C CA . ALA A 1 89 ? -3.693 -12.823 -13.473 1.00 89.50 89 ALA A CA 1
ATOM 702 C C . ALA A 1 89 ? -2.987 -11.676 -14.224 1.00 89.50 89 ALA A C 1
ATOM 704 O O . ALA A 1 89 ? -3.243 -11.458 -15.407 1.00 89.50 89 ALA A O 1
ATOM 705 N N . LEU A 1 90 ? -2.073 -10.958 -13.561 1.00 90.12 90 LEU A N 1
ATOM 706 C CA . LEU A 1 90 ? -1.298 -9.868 -14.162 1.00 90.12 90 LEU A CA 1
ATOM 707 C C . LEU A 1 90 ? -0.337 -10.366 -15.246 1.00 90.12 90 LEU A C 1
ATOM 709 O O . LEU A 1 90 ? -0.173 -9.696 -16.265 1.00 90.12 90 LEU A O 1
ATOM 713 N N . LEU A 1 91 ? 0.293 -11.526 -15.038 1.00 88.56 91 LEU A N 1
ATOM 714 C CA . LEU A 1 91 ? 1.160 -12.134 -16.045 1.00 88.56 91 LEU A CA 1
ATOM 715 C C . LEU A 1 91 ? 0.365 -12.538 -17.289 1.00 88.56 91 LEU A C 1
ATOM 717 O O . LEU A 1 91 ? 0.794 -12.206 -18.391 1.00 88.56 91 LEU A O 1
ATOM 721 N N . VAL A 1 92 ? -0.804 -13.167 -17.116 1.00 88.62 92 VAL A N 1
ATOM 722 C CA . VAL A 1 92 ? -1.681 -13.531 -18.243 1.00 88.62 92 VAL A CA 1
ATOM 723 C C . VAL A 1 92 ? -2.156 -12.286 -18.993 1.00 88.62 92 VAL A C 1
ATOM 725 O O . VAL A 1 92 ? -2.063 -12.242 -20.217 1.00 88.62 92 VAL A O 1
ATOM 728 N N . TYR A 1 93 ? -2.593 -11.247 -18.276 1.00 89.62 93 TYR A N 1
ATOM 729 C CA . TYR A 1 93 ? -3.001 -9.973 -18.877 1.00 89.62 93 TYR A CA 1
ATOM 730 C C . TYR A 1 93 ? -1.888 -9.353 -19.736 1.00 89.62 93 TYR A C 1
ATOM 732 O O . TYR A 1 93 ? -2.130 -8.949 -20.872 1.00 89.62 93 TYR A O 1
ATOM 740 N N . LEU A 1 94 ? -0.653 -9.302 -19.225 1.00 88.62 94 LEU A N 1
ATOM 741 C CA . LEU A 1 94 ? 0.475 -8.735 -19.969 1.00 88.62 94 LEU A CA 1
ATOM 742 C C . LEU A 1 94 ? 0.892 -9.604 -21.158 1.00 88.62 94 LEU A C 1
ATOM 744 O O . LEU A 1 94 ? 1.237 -9.067 -22.206 1.00 88.62 94 LEU A O 1
ATOM 748 N N . GLU A 1 95 ? 0.844 -10.929 -21.021 1.00 86.56 95 GLU A N 1
ATOM 749 C CA . GLU A 1 95 ? 1.143 -11.850 -22.119 1.00 86.56 95 GLU A CA 1
ATOM 750 C C . GLU A 1 95 ? 0.128 -11.709 -23.263 1.00 86.56 95 GLU A C 1
ATOM 752 O O . GLU A 1 95 ? 0.525 -11.668 -24.427 1.00 86.56 95 GLU A O 1
ATOM 757 N N . GLN A 1 96 ? -1.160 -11.540 -22.940 1.00 87.44 96 GLN A N 1
ATOM 758 C CA . GLN A 1 96 ? -2.227 -11.298 -23.919 1.00 87.44 96 GLN A CA 1
ATOM 759 C C . GLN A 1 96 ? -2.067 -9.970 -24.668 1.00 87.44 96 GLN A C 1
ATOM 761 O O . GLN A 1 96 ? -2.416 -9.885 -25.844 1.00 87.44 96 GLN A O 1
ATOM 766 N N . GLN A 1 97 ? -1.536 -8.937 -24.010 1.00 84.50 97 GLN A N 1
ATOM 767 C CA . GLN A 1 97 ? -1.228 -7.664 -24.667 1.00 84.50 97 GLN A CA 1
ATOM 768 C C . GLN A 1 97 ? 0.026 -7.727 -25.540 1.00 84.50 97 GLN A C 1
ATOM 770 O O . GLN A 1 97 ? 0.161 -6.945 -26.480 1.00 84.50 97 GLN A O 1
ATOM 775 N N . GLY A 1 98 ? 0.940 -8.648 -25.239 1.00 80.56 98 GLY A N 1
ATOM 776 C CA . GLY A 1 98 ? 2.238 -8.727 -25.886 1.00 80.56 98 GLY A CA 1
ATOM 777 C C . GLY A 1 98 ? 3.153 -7.553 -25.519 1.00 80.56 98 GLY A C 1
ATOM 778 O O . GLY A 1 98 ? 3.086 -6.976 -24.433 1.00 80.56 98 GLY A O 1
ATOM 779 N N . GLY A 1 99 ? 4.067 -7.222 -26.432 1.00 79.12 99 GLY A N 1
ATOM 780 C CA . GLY A 1 99 ? 4.934 -6.052 -26.280 1.00 79.12 99 GLY A CA 1
ATOM 781 C C . GLY A 1 99 ? 4.219 -4.756 -26.657 1.00 79.12 99 GLY A C 1
ATOM 782 O O . GLY A 1 99 ? 3.178 -4.783 -27.302 1.00 79.12 99 GLY A O 1
ATOM 783 N N . ASP A 1 100 ? 4.819 -3.616 -26.326 1.00 85.50 100 ASP A N 1
ATOM 784 C CA . ASP A 1 100 ? 4.388 -2.327 -26.865 1.00 85.50 100 ASP A CA 1
ATOM 785 C C . ASP A 1 100 ? 5.241 -1.891 -28.072 1.00 85.50 100 ASP A C 1
ATOM 787 O O . ASP A 1 100 ? 6.194 -2.572 -28.490 1.00 85.50 100 ASP A O 1
ATOM 791 N N . ASP A 1 101 ? 4.836 -0.766 -28.663 1.00 87.00 101 ASP A N 1
ATOM 792 C CA . ASP A 1 101 ? 5.492 -0.111 -29.800 1.00 87.00 101 ASP A CA 1
ATOM 793 C C . ASP A 1 101 ? 6.554 0.904 -29.352 1.00 87.00 101 ASP A C 1
ATOM 795 O O . ASP A 1 101 ? 6.963 1.774 -30.125 1.00 87.00 101 ASP A O 1
ATOM 799 N N . TRP A 1 102 ? 7.007 0.823 -28.096 1.00 92.00 102 TRP A N 1
ATOM 800 C CA . TRP A 1 102 ? 8.047 1.711 -27.602 1.00 92.00 102 TRP A CA 1
ATOM 801 C C . TRP A 1 102 ? 9.360 1.479 -28.353 1.00 92.00 102 TRP A C 1
ATOM 803 O O . TRP A 1 102 ? 9.773 0.347 -28.614 1.00 92.00 102 TRP A O 1
ATOM 813 N N . GLN A 1 103 ? 10.021 2.582 -28.690 1.00 85.69 103 GLN A N 1
ATOM 814 C CA . GLN A 1 103 ? 11.324 2.602 -29.338 1.00 85.69 103 GLN A CA 1
ATOM 815 C C . GLN A 1 103 ? 12.264 3.506 -28.536 1.00 85.69 103 GLN A C 1
ATOM 817 O O . GLN A 1 103 ? 11.824 4.563 -28.065 1.00 85.69 103 GLN A O 1
ATOM 822 N N . PRO A 1 104 ? 13.554 3.147 -28.406 1.00 85.31 104 PRO A N 1
ATOM 823 C CA . PRO A 1 104 ? 14.532 4.024 -27.789 1.00 85.31 104 PRO A CA 1
ATOM 824 C C . PRO A 1 104 ? 14.589 5.370 -28.523 1.00 85.31 104 PRO A C 1
ATOM 826 O O . PRO A 1 104 ? 14.589 5.398 -29.758 1.00 85.31 104 PRO A O 1
ATOM 829 N N . PRO A 1 105 ? 14.656 6.499 -27.800 1.00 83.38 105 PRO A N 1
ATOM 830 C CA . PRO A 1 105 ? 14.772 7.800 -28.437 1.00 83.38 105 PRO A CA 1
ATOM 831 C C . PRO A 1 105 ? 16.086 7.887 -29.222 1.00 83.38 105 PRO A C 1
ATOM 833 O O . PRO A 1 105 ? 17.146 7.501 -28.724 1.00 83.38 105 PRO A O 1
ATOM 836 N N . ALA A 1 106 ? 16.031 8.444 -30.433 1.00 80.94 106 ALA A N 1
ATOM 837 C CA . ALA A 1 106 ? 17.232 8.720 -31.212 1.00 80.94 106 ALA A CA 1
ATOM 838 C C . ALA A 1 106 ? 18.095 9.759 -30.476 1.00 80.94 106 ALA A C 1
ATOM 840 O O . ALA A 1 106 ? 17.663 10.891 -30.252 1.00 80.94 106 ALA A O 1
ATOM 841 N N . LEU A 1 107 ? 19.314 9.374 -30.094 1.00 79.94 107 LEU A N 1
ATOM 842 C CA . LEU A 1 107 ? 20.272 10.264 -29.443 1.00 79.94 107 LEU A CA 1
ATOM 843 C C . LEU A 1 107 ? 21.322 10.754 -30.448 1.00 79.94 107 LEU A C 1
ATOM 845 O O . LEU A 1 107 ? 21.751 9.970 -31.298 1.00 79.94 107 LEU A O 1
ATOM 849 N N . PRO A 1 108 ? 21.764 12.022 -30.351 1.00 85.81 108 PRO A N 1
ATOM 850 C CA . PRO A 1 108 ? 22.873 12.510 -31.158 1.00 85.81 108 PRO A CA 1
ATOM 851 C C . PRO A 1 108 ? 24.174 11.769 -30.815 1.00 85.81 108 PRO A C 1
ATOM 853 O O . PRO A 1 108 ? 24.315 11.180 -29.737 1.00 85.81 108 PRO A O 1
ATOM 856 N N . ASP A 1 109 ? 25.137 11.832 -31.736 1.00 88.00 109 ASP A N 1
ATOM 857 C CA . ASP A 1 109 ? 26.499 11.363 -31.475 1.00 88.00 109 ASP A CA 1
ATOM 858 C C . ASP A 1 109 ? 27.092 12.096 -30.273 1.00 88.00 109 ASP A C 1
ATOM 860 O O . ASP A 1 109 ? 26.926 13.311 -30.129 1.00 88.00 109 ASP A O 1
ATOM 864 N N . GLU A 1 110 ? 27.826 11.366 -29.433 1.00 88.12 110 GLU A N 1
ATOM 865 C CA . GLU A 1 110 ? 28.599 12.004 -28.372 1.00 88.12 110 GLU A CA 1
ATOM 866 C C . GLU A 1 110 ? 29.673 12.924 -28.974 1.00 88.12 110 GLU A C 1
ATOM 868 O O . GLU A 1 110 ? 30.257 12.592 -30.013 1.00 88.12 110 GLU A O 1
ATOM 873 N N . PRO A 1 111 ? 29.996 14.059 -28.325 1.00 88.25 111 PRO A N 1
ATOM 874 C CA . PRO A 1 111 ? 31.031 14.975 -28.804 1.00 88.25 111 PRO A CA 1
ATOM 875 C C . PRO A 1 111 ? 32.376 14.287 -29.073 1.00 88.25 111 PRO A C 1
ATOM 877 O O . PRO A 1 111 ? 33.056 14.629 -30.042 1.00 88.25 111 PRO A O 1
ATOM 880 N N . ASP A 1 112 ? 32.717 13.280 -28.268 1.00 87.69 112 ASP A N 1
ATOM 881 C CA . ASP A 1 112 ? 33.964 12.516 -28.370 1.00 87.69 112 ASP A CA 1
ATOM 882 C C . ASP A 1 112 ? 34.009 11.600 -29.607 1.00 87.69 112 ASP A C 1
ATOM 884 O O . ASP A 1 112 ? 35.074 11.138 -30.011 1.00 87.69 112 ASP A O 1
ATOM 888 N N . TRP A 1 113 ? 32.869 11.357 -30.264 1.00 90.12 113 TRP A N 1
ATOM 889 C CA . TRP A 1 113 ? 32.786 10.525 -31.468 1.00 90.12 113 TRP A CA 1
ATOM 890 C C . TRP A 1 113 ? 33.113 11.294 -32.749 1.00 90.12 113 TRP A C 1
ATOM 892 O O . TRP A 1 113 ? 33.195 10.686 -33.816 1.00 90.12 113 TRP A O 1
ATOM 902 N N . LYS A 1 114 ? 33.319 12.617 -32.684 1.00 88.00 114 LYS A N 1
ATOM 903 C CA . LYS A 1 114 ? 33.561 13.464 -33.869 1.00 88.00 114 LYS A CA 1
ATOM 904 C C . LYS A 1 114 ? 34.715 12.978 -34.747 1.00 88.00 114 LYS A C 1
ATOM 906 O O . LYS A 1 114 ? 34.639 13.105 -35.965 1.00 88.00 114 LYS A O 1
ATOM 911 N N . LEU A 1 115 ? 35.764 12.429 -34.135 1.00 90.56 115 LEU A N 1
ATOM 912 C CA . LEU A 1 115 ? 36.950 11.923 -34.833 1.00 90.56 115 LEU A CA 1
ATOM 913 C C . LEU A 1 115 ? 36.819 10.453 -35.264 1.00 90.56 115 LEU A C 1
ATOM 915 O O . LEU A 1 115 ? 37.693 9.940 -35.960 1.00 90.56 115 LEU A O 1
ATOM 919 N N . ALA A 1 116 ? 35.749 9.759 -34.866 1.00 90.69 116 ALA A N 1
ATOM 920 C CA . ALA A 1 116 ? 35.562 8.354 -35.190 1.00 90.69 116 ALA A CA 1
ATOM 921 C C . ALA A 1 116 ? 35.135 8.170 -36.666 1.00 90.69 116 ALA A C 1
ATOM 923 O O . ALA A 1 116 ? 34.235 8.872 -37.154 1.00 90.69 116 ALA A O 1
ATOM 924 N N . PRO A 1 117 ? 35.724 7.196 -37.391 1.00 94.56 117 PRO A N 1
ATOM 925 C CA . PRO A 1 117 ? 35.276 6.830 -38.732 1.00 94.56 117 PRO A CA 1
ATOM 926 C C . PRO A 1 117 ? 33.768 6.511 -38.777 1.00 94.56 117 PRO A C 1
ATOM 928 O O . PRO A 1 117 ? 33.221 6.051 -37.772 1.00 94.56 117 PRO A O 1
ATOM 931 N N . PRO A 1 118 ? 33.080 6.701 -39.922 1.00 92.12 118 PRO A N 1
ATOM 932 C CA . PRO A 1 118 ? 31.630 6.495 -40.025 1.00 92.12 118 PRO A CA 1
ATOM 933 C C . PRO A 1 118 ? 31.140 5.134 -39.506 1.00 92.12 118 PRO A C 1
ATOM 935 O O . PRO A 1 118 ? 30.212 5.096 -38.706 1.00 92.12 118 PRO A O 1
ATOM 938 N N . HIS A 1 119 ? 31.820 4.042 -39.870 1.00 92.56 119 HIS A N 1
ATOM 939 C CA . HIS A 1 119 ? 31.456 2.689 -39.429 1.00 92.56 119 HIS A CA 1
ATOM 940 C C . HIS A 1 119 ? 31.615 2.484 -37.909 1.00 92.56 119 HIS A C 1
ATOM 942 O O . HIS A 1 119 ? 30.851 1.745 -37.297 1.00 92.56 119 HIS A O 1
ATOM 948 N N . ILE A 1 120 ? 32.578 3.163 -37.269 1.00 92.94 120 ILE A N 1
ATOM 949 C CA . ILE A 1 120 ? 32.735 3.126 -35.807 1.00 92.94 120 ILE A CA 1
ATOM 950 C C . ILE A 1 120 ? 31.607 3.908 -35.134 1.00 92.94 120 ILE A C 1
ATOM 952 O O . ILE A 1 120 ? 31.074 3.449 -34.129 1.00 92.94 120 ILE A O 1
ATOM 956 N N . ARG A 1 121 ? 31.210 5.065 -35.682 1.00 91.38 121 ARG A N 1
ATOM 957 C CA . ARG A 1 121 ? 30.067 5.837 -35.161 1.00 91.38 121 ARG A CA 1
ATOM 958 C C . ARG A 1 121 ? 28.767 5.047 -35.240 1.00 91.38 121 ARG A C 1
ATOM 960 O O . ARG A 1 121 ? 28.010 5.050 -34.277 1.00 91.38 121 ARG A O 1
ATOM 967 N N . GLU A 1 122 ? 28.535 4.343 -36.343 1.00 90.31 122 GLU A N 1
ATOM 968 C CA . GLU A 1 122 ? 27.387 3.446 -36.503 1.00 90.31 122 GLU A CA 1
ATOM 969 C C . GLU A 1 122 ? 27.393 2.327 -35.453 1.00 90.31 122 GLU A C 1
ATOM 971 O O . GLU A 1 122 ? 26.450 2.235 -34.670 1.00 90.31 122 GLU A O 1
ATOM 976 N N . MET A 1 123 ? 28.508 1.601 -35.308 1.00 92.12 123 MET A N 1
ATOM 977 C CA . MET A 1 123 ? 28.668 0.584 -34.258 1.00 92.12 123 MET A CA 1
ATOM 978 C C . MET A 1 123 ? 28.428 1.152 -32.843 1.00 92.12 123 MET A C 1
ATOM 980 O O . MET A 1 123 ? 27.838 0.491 -31.986 1.00 92.12 123 MET A O 1
ATOM 984 N N . LEU A 1 124 ? 28.898 2.371 -32.554 1.00 92.12 124 LEU A N 1
ATOM 985 C CA . LEU A 1 124 ? 28.692 3.022 -31.255 1.00 92.12 124 LEU A CA 1
ATOM 986 C C . LEU A 1 124 ? 27.222 3.405 -31.024 1.00 92.12 124 LEU A C 1
ATOM 988 O O . LEU A 1 124 ? 26.732 3.246 -29.903 1.00 92.12 124 LEU A O 1
ATOM 992 N N . ARG A 1 125 ? 26.508 3.863 -32.062 1.00 89.50 125 ARG A N 1
ATOM 993 C CA . ARG A 1 125 ? 25.059 4.122 -32.005 1.00 89.50 125 ARG A CA 1
ATOM 994 C C . ARG A 1 125 ? 24.282 2.840 -31.737 1.00 89.50 125 ARG A C 1
ATOM 996 O O . ARG A 1 125 ? 23.456 2.838 -30.829 1.00 89.50 125 ARG A O 1
ATOM 1003 N N . GLU A 1 126 ? 24.583 1.764 -32.460 1.00 88.88 126 GLU A N 1
ATOM 1004 C CA . GLU A 1 126 ? 23.946 0.454 -32.274 1.00 88.88 126 GLU A CA 1
ATOM 1005 C C . GLU A 1 126 ? 24.141 -0.052 -30.842 1.00 88.88 126 GLU A C 1
ATOM 1007 O O . GLU A 1 126 ? 23.167 -0.303 -30.137 1.00 88.88 126 GLU A O 1
ATOM 1012 N N . ARG A 1 127 ? 25.385 -0.068 -30.338 1.00 89.75 127 ARG A N 1
ATOM 1013 C CA . ARG A 1 127 ? 25.671 -0.451 -28.942 1.00 89.75 127 ARG A CA 1
ATOM 1014 C C . ARG A 1 127 ? 24.930 0.416 -27.925 1.00 89.75 127 ARG A C 1
ATOM 1016 O O . ARG A 1 127 ? 24.513 -0.070 -26.871 1.00 89.75 127 ARG A O 1
ATOM 1023 N N . ARG A 1 128 ? 24.788 1.718 -28.199 1.00 89.25 128 ARG A N 1
ATOM 1024 C CA . ARG A 1 128 ? 24.049 2.640 -27.329 1.00 89.25 128 ARG A CA 1
ATOM 1025 C C . ARG A 1 128 ? 22.554 2.320 -27.324 1.00 89.25 128 ARG A C 1
ATOM 1027 O O . ARG A 1 128 ? 21.959 2.300 -26.247 1.00 89.25 128 ARG A O 1
ATOM 1034 N N . GLN A 1 129 ? 21.974 2.039 -28.488 1.00 87.62 129 GLN A N 1
ATOM 1035 C CA . GLN A 1 129 ? 20.577 1.621 -28.624 1.00 87.62 129 GLN A CA 1
ATOM 1036 C C . GLN A 1 129 ? 20.324 0.270 -27.947 1.00 87.62 129 GLN A C 1
ATOM 1038 O O . GLN A 1 129 ? 19.369 0.147 -27.187 1.00 87.62 129 GLN A O 1
ATOM 1043 N N . GLU A 1 130 ? 21.210 -0.714 -28.124 1.00 88.00 130 GLU A N 1
ATOM 1044 C CA . GLU A 1 130 ? 21.137 -2.009 -27.434 1.00 88.00 130 GLU A CA 1
ATOM 1045 C C . GLU A 1 130 ? 21.145 -1.840 -25.911 1.00 88.00 130 GLU A C 1
ATOM 1047 O O . GLU A 1 130 ? 20.361 -2.471 -25.198 1.00 88.00 130 GLU A O 1
ATOM 1052 N N . LYS A 1 131 ? 22.009 -0.953 -25.398 1.00 87.81 131 LYS A N 1
ATOM 1053 C CA . LYS A 1 131 ? 22.049 -0.628 -23.971 1.00 87.81 131 LYS A CA 1
ATOM 1054 C C . LYS A 1 131 ? 20.734 -0.002 -23.501 1.00 87.81 131 LYS A C 1
ATOM 1056 O O . LYS A 1 131 ? 20.222 -0.415 -22.465 1.00 87.81 131 LYS A O 1
ATOM 1061 N N . GLN A 1 132 ? 20.180 0.957 -24.245 1.00 88.00 132 GLN A N 1
ATOM 1062 C CA . GLN A 1 132 ? 18.879 1.549 -23.913 1.00 88.00 132 GLN A CA 1
ATOM 1063 C C . GLN A 1 132 ? 17.767 0.506 -23.930 1.00 88.00 132 GLN A C 1
ATOM 1065 O O . GLN A 1 132 ? 17.002 0.435 -22.980 1.00 88.00 132 GLN A O 1
ATOM 1070 N N . TRP A 1 133 ? 17.715 -0.358 -24.943 1.00 88.81 133 TRP A N 1
ATOM 1071 C CA . TRP A 1 133 ? 16.737 -1.441 -25.001 1.00 88.81 133 TRP A CA 1
ATOM 1072 C C . TRP A 1 133 ? 16.854 -2.384 -23.803 1.00 88.81 133 TRP A C 1
ATOM 1074 O O . TRP A 1 133 ? 15.854 -2.824 -23.246 1.00 88.81 133 TRP A O 1
ATOM 1084 N N . LYS A 1 134 ? 18.079 -2.674 -23.358 1.00 86.94 134 LYS A N 1
ATOM 1085 C CA . LYS A 1 134 ? 18.312 -3.509 -22.178 1.00 86.94 134 LYS A CA 1
ATOM 1086 C C . LYS A 1 134 ? 17.827 -2.860 -20.877 1.00 86.94 134 LYS A C 1
ATOM 1088 O O . LYS A 1 134 ? 17.414 -3.576 -19.970 1.00 86.94 134 LYS A O 1
ATOM 1093 N N . GLU A 1 135 ? 17.929 -1.539 -20.753 1.00 86.75 135 GLU A N 1
ATOM 1094 C CA . GLU A 1 135 ? 17.591 -0.818 -19.519 1.00 86.75 135 GLU A CA 1
ATOM 1095 C C . GLU A 1 135 ? 16.128 -0.343 -19.468 1.00 86.75 135 GLU A C 1
ATOM 1097 O O . GLU A 1 135 ? 15.483 -0.413 -18.417 1.00 86.75 135 GLU A O 1
ATOM 1102 N N . ASP A 1 136 ? 15.623 0.161 -20.592 1.00 92.62 136 ASP A N 1
ATOM 1103 C CA . ASP A 1 136 ? 14.291 0.742 -20.742 1.00 92.62 136 ASP A CA 1
ATOM 1104 C C . ASP A 1 136 ? 13.308 -0.196 -21.433 1.00 92.62 136 ASP A C 1
ATOM 1106 O O . ASP A 1 136 ? 12.121 0.043 -21.320 1.00 92.62 136 ASP A O 1
ATOM 1110 N N . GLY A 1 137 ? 13.745 -1.274 -22.085 1.00 92.12 137 GLY A N 1
ATOM 1111 C CA . GLY A 1 137 ? 12.823 -2.251 -22.658 1.00 92.12 137 GLY A CA 1
ATOM 1112 C C . GLY A 1 137 ? 11.988 -2.972 -21.598 1.00 92.12 137 GLY A C 1
ATOM 1113 O O . GLY A 1 137 ? 12.320 -3.010 -20.405 1.00 92.12 137 GLY A O 1
ATOM 1114 N N . LEU A 1 138 ? 10.892 -3.582 -22.056 1.00 92.62 138 LEU A N 1
ATOM 1115 C CA . LEU A 1 138 ? 10.013 -4.364 -21.194 1.00 92.62 138 LEU A CA 1
ATOM 1116 C C . LEU A 1 138 ? 10.774 -5.518 -20.535 1.00 92.62 138 LEU A C 1
ATOM 1118 O O . LEU A 1 138 ? 11.483 -6.291 -21.185 1.00 92.62 138 LEU A O 1
ATOM 1122 N N . LEU A 1 139 ? 10.583 -5.658 -19.228 1.00 89.50 139 LEU A N 1
ATOM 1123 C CA . LEU A 1 139 ? 11.073 -6.792 -18.469 1.00 89.50 139 LEU A CA 1
ATOM 1124 C C . LEU A 1 139 ? 10.345 -8.071 -18.919 1.00 89.50 139 LEU A C 1
ATOM 1126 O O . LEU A 1 139 ? 9.130 -8.040 -19.131 1.00 89.50 139 LEU A O 1
ATOM 1130 N N . PRO A 1 140 ? 11.032 -9.230 -18.958 1.00 84.12 140 PRO A N 1
ATOM 1131 C CA . PRO A 1 140 ? 10.387 -10.514 -19.239 1.00 84.12 140 PRO A CA 1
ATOM 1132 C C . PRO A 1 140 ? 9.245 -10.835 -18.268 1.00 84.12 140 PRO A C 1
ATOM 1134 O O . PRO A 1 140 ? 8.290 -11.520 -18.620 1.00 84.12 140 PRO A O 1
ATOM 1137 N N . ARG A 1 141 ? 9.364 -10.345 -17.031 1.00 84.94 141 ARG A N 1
ATOM 1138 C CA . ARG A 1 141 ? 8.295 -10.287 -16.039 1.00 84.94 141 ARG A CA 1
ATOM 1139 C C . ARG A 1 141 ? 8.335 -8.898 -15.416 1.00 84.94 141 ARG A C 1
ATOM 1141 O O . ARG A 1 141 ? 9.431 -8.475 -15.045 1.00 84.94 141 ARG A O 1
ATOM 1148 N N . PRO A 1 142 ? 7.200 -8.198 -15.273 1.00 89.56 142 PRO A N 1
ATOM 1149 C CA . PRO A 1 142 ? 7.177 -6.922 -14.561 1.00 89.56 142 PRO A CA 1
ATOM 1150 C C . PRO A 1 142 ? 7.682 -7.100 -13.119 1.00 89.56 142 PRO A C 1
ATOM 1152 O O . PRO A 1 142 ? 7.931 -8.210 -12.652 1.00 89.56 142 PRO A O 1
ATOM 1155 N N . CYS A 1 143 ? 7.825 -6.013 -12.376 1.00 92.69 143 CYS A N 1
ATOM 1156 C CA . CYS A 1 143 ? 8.167 -6.054 -10.962 1.00 92.69 143 CYS A CA 1
ATOM 1157 C C . CYS A 1 143 ? 7.036 -5.448 -10.140 1.00 92.69 143 CYS A C 1
ATOM 1159 O O . CYS A 1 143 ? 6.691 -4.282 -10.323 1.00 92.69 143 CYS A O 1
ATOM 1161 N N . LEU A 1 144 ? 6.478 -6.227 -9.215 1.00 93.44 144 LEU A N 1
ATOM 1162 C CA . LEU A 1 144 ? 5.544 -5.717 -8.222 1.00 93.44 144 LEU A CA 1
ATOM 1163 C C . LEU A 1 144 ? 6.276 -4.764 -7.264 1.00 93.44 144 LEU A C 1
ATOM 1165 O O . LEU A 1 144 ? 7.241 -5.160 -6.614 1.00 93.44 144 LEU A O 1
ATOM 1169 N N . LEU A 1 145 ? 5.812 -3.518 -7.163 1.00 94.38 145 LEU A N 1
ATOM 1170 C CA . LEU A 1 145 ? 6.522 -2.481 -6.405 1.00 94.38 145 LEU A CA 1
ATOM 1171 C C . LEU A 1 145 ? 6.153 -2.461 -4.918 1.00 94.38 145 LEU A C 1
ATOM 1173 O O . LEU A 1 145 ? 6.947 -2.033 -4.084 1.00 94.38 145 LEU A O 1
ATOM 1177 N N . HIS A 1 146 ? 4.950 -2.919 -4.577 1.00 92.88 146 HIS A N 1
ATOM 1178 C CA . HIS A 1 146 ? 4.477 -3.038 -3.202 1.00 92.88 146 HIS A CA 1
ATOM 1179 C C . HIS A 1 146 ? 3.344 -4.061 -3.102 1.00 92.88 146 HIS A C 1
ATOM 1181 O O . HIS A 1 146 ? 2.819 -4.535 -4.107 1.00 92.88 146 HIS A O 1
ATOM 1187 N N . ARG A 1 147 ? 2.948 -4.392 -1.870 1.00 92.06 147 ARG A N 1
ATOM 1188 C CA . ARG A 1 147 ? 1.911 -5.389 -1.597 1.00 92.06 147 ARG A CA 1
ATOM 1189 C C . ARG A 1 147 ? 0.751 -4.849 -0.774 1.00 92.06 147 ARG A C 1
ATOM 1191 O O . ARG A 1 147 ? 0.922 -3.911 -0.001 1.00 92.06 147 ARG A O 1
ATOM 1198 N N . LEU A 1 148 ? -0.392 -5.512 -0.911 1.00 94.88 148 LEU A N 1
ATOM 1199 C CA . LEU A 1 148 ? -1.576 -5.380 -0.069 1.00 94.88 148 LEU A CA 1
ATOM 1200 C C . LEU A 1 148 ? -1.897 -6.739 0.564 1.00 94.88 148 LEU A C 1
ATOM 1202 O O . LEU A 1 148 ? -1.548 -7.788 0.011 1.00 94.88 148 LEU A O 1
ATOM 1206 N N . ASP A 1 149 ? -2.566 -6.723 1.717 1.00 94.06 149 ASP A N 1
ATOM 1207 C CA . ASP A 1 149 ? -3.116 -7.940 2.319 1.00 94.06 149 ASP A CA 1
ATOM 1208 C C . ASP A 1 149 ? -4.207 -8.538 1.413 1.00 94.06 149 ASP A C 1
ATOM 1210 O O . ASP A 1 149 ? -4.810 -7.839 0.595 1.00 94.06 149 ASP A O 1
ATOM 1214 N N . LYS A 1 150 ? -4.485 -9.837 1.582 1.00 93.69 150 LYS A N 1
ATOM 1215 C CA . LYS A 1 150 ? -5.480 -10.577 0.786 1.00 93.69 150 LYS A CA 1
ATOM 1216 C C . LYS A 1 150 ? -6.819 -9.835 0.707 1.00 93.69 150 LYS A C 1
ATOM 1218 O O . LYS A 1 150 ? -7.319 -9.554 -0.378 1.00 93.69 150 LYS A O 1
ATOM 1223 N N . ASP A 1 151 ? -7.348 -9.462 1.864 1.00 96.50 151 ASP A N 1
ATOM 1224 C CA . ASP A 1 151 ? -8.682 -8.872 1.998 1.00 96.50 151 ASP A CA 1
ATOM 1225 C C . ASP A 1 151 ? -8.683 -7.329 1.969 1.00 96.50 151 ASP A C 1
ATOM 1227 O O . ASP A 1 151 ? -9.725 -6.698 2.137 1.00 96.50 151 ASP A O 1
ATOM 1231 N N . THR A 1 152 ? -7.527 -6.710 1.711 1.00 97.69 152 THR A N 1
ATOM 1232 C CA . THR A 1 152 ? -7.410 -5.264 1.475 1.00 97.69 152 THR A CA 1
ATOM 1233 C C . THR A 1 152 ? -7.535 -4.995 -0.020 1.00 97.69 152 THR A C 1
ATOM 1235 O O . THR A 1 152 ? -6.775 -5.562 -0.805 1.00 97.69 152 THR A O 1
ATOM 1238 N N . SER A 1 153 ? -8.475 -4.141 -0.421 1.00 97.94 153 SER A N 1
ATOM 1239 C CA . SER A 1 153 ? -8.651 -3.719 -1.819 1.00 97.94 153 SER A CA 1
ATOM 1240 C C . SER A 1 153 ? -7.884 -2.430 -2.127 1.00 97.94 153 SER A C 1
ATOM 1242 O O . SER A 1 153 ? -7.411 -1.764 -1.205 1.00 97.94 153 SER A O 1
ATOM 1244 N N . GLY A 1 154 ? -7.763 -2.066 -3.404 1.00 98.00 154 GLY A N 1
ATOM 1245 C CA . GLY A 1 154 ? -7.271 -0.755 -3.836 1.00 98.00 154 GLY A CA 1
ATOM 1246 C C . GLY A 1 154 ? -6.014 -0.787 -4.705 1.00 98.00 154 GLY A C 1
ATOM 1247 O O . GLY A 1 154 ? -5.651 -1.813 -5.280 1.00 98.00 154 GLY A O 1
ATOM 1248 N N . VAL A 1 155 ? -5.362 0.368 -4.820 1.00 97.81 155 VAL A N 1
ATOM 1249 C CA . VAL A 1 155 ? -4.289 0.633 -5.785 1.00 97.81 155 VAL A CA 1
ATOM 1250 C C . VAL A 1 155 ? -3.041 -0.229 -5.555 1.00 97.81 155 VAL A C 1
ATOM 1252 O O . VAL A 1 155 ? -2.535 -0.339 -4.436 1.00 97.81 155 VAL A O 1
ATOM 1255 N N . VAL A 1 156 ? -2.518 -0.809 -6.637 1.00 96.88 156 VAL A N 1
ATOM 1256 C CA . VAL A 1 156 ? -1.255 -1.561 -6.691 1.00 96.88 156 VAL A CA 1
ATOM 1257 C C . VAL A 1 156 ? -0.476 -1.164 -7.941 1.00 96.88 156 VAL A C 1
ATOM 1259 O O . VAL A 1 156 ? -1.051 -1.092 -9.024 1.00 96.88 156 VAL A O 1
ATOM 1262 N N . ALA A 1 157 ? 0.830 -0.927 -7.803 1.00 96.69 157 ALA A N 1
ATOM 1263 C CA . ALA A 1 157 ? 1.704 -0.551 -8.911 1.00 96.69 157 ALA A CA 1
ATOM 1264 C C . ALA A 1 157 ? 2.766 -1.614 -9.235 1.00 96.69 157 ALA A C 1
ATOM 1266 O O . ALA A 1 157 ? 3.336 -2.267 -8.353 1.00 96.69 157 ALA A O 1
ATOM 1267 N N . LEU A 1 158 ? 3.064 -1.725 -10.527 1.00 96.62 158 LEU A N 1
ATOM 1268 C CA . LEU A 1 158 ? 4.092 -2.566 -11.113 1.0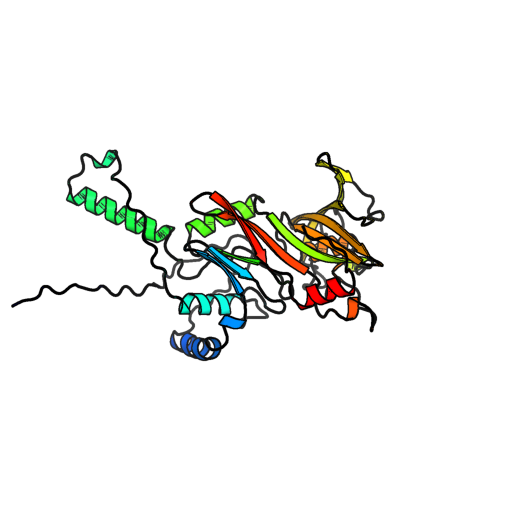0 96.62 158 LEU A CA 1
ATOM 1269 C C . LEU A 1 158 ? 4.997 -1.727 -12.015 1.00 96.62 158 LEU A C 1
ATOM 1271 O O . LEU A 1 158 ? 4.522 -0.881 -12.771 1.00 96.62 158 LEU A O 1
ATOM 1275 N N . ALA A 1 159 ? 6.295 -2.008 -11.980 1.00 96.69 159 ALA A N 1
ATOM 1276 C CA . ALA A 1 159 ? 7.233 -1.522 -12.981 1.00 96.69 159 ALA A CA 1
ATOM 1277 C C . ALA A 1 159 ? 7.336 -2.515 -14.136 1.00 96.69 159 ALA A C 1
ATOM 1279 O O . ALA A 1 159 ? 7.484 -3.719 -13.923 1.00 96.69 159 ALA A O 1
ATOM 1280 N N . ARG A 1 160 ? 7.282 -1.999 -15.360 1.00 95.19 160 ARG A N 1
ATOM 1281 C CA . ARG A 1 160 ? 7.393 -2.780 -16.595 1.00 95.19 160 ARG A CA 1
ATOM 1282 C C . ARG A 1 160 ? 8.815 -2.785 -17.157 1.00 95.19 160 ARG A C 1
ATOM 1284 O O . ARG A 1 160 ? 9.119 -3.662 -17.952 1.00 95.19 160 ARG A O 1
ATOM 1291 N N . THR A 1 161 ? 9.686 -1.875 -16.713 1.00 95.44 161 THR A N 1
ATOM 1292 C CA . THR A 1 161 ? 11.087 -1.743 -17.160 1.00 95.44 161 THR A CA 1
ATOM 1293 C C . THR A 1 161 ? 12.043 -1.675 -15.964 1.00 95.44 161 THR A C 1
ATOM 1295 O O . THR A 1 161 ? 11.634 -1.347 -14.842 1.00 95.44 161 THR A O 1
ATOM 1298 N N . GLU A 1 162 ? 13.330 -1.965 -16.173 1.00 94.56 162 GLU A N 1
ATOM 1299 C CA . GLU A 1 162 ? 14.323 -1.987 -15.088 1.00 94.56 162 GLU A CA 1
ATOM 1300 C C . GLU A 1 162 ? 14.600 -0.586 -14.522 1.00 94.56 162 GLU A C 1
ATOM 1302 O O . GLU A 1 162 ? 14.730 -0.405 -13.305 1.00 94.56 162 GLU A O 1
ATOM 1307 N N . ARG A 1 163 ? 14.640 0.439 -15.383 1.00 95.69 163 ARG A N 1
ATOM 1308 C CA . ARG A 1 163 ? 14.820 1.831 -14.940 1.00 95.69 163 ARG A CA 1
ATOM 1309 C C . ARG A 1 163 ? 13.618 2.349 -14.164 1.00 95.69 163 ARG A C 1
ATOM 1311 O O . ARG A 1 163 ? 13.813 2.967 -13.118 1.00 95.69 163 ARG A O 1
ATOM 1318 N N . ALA A 1 164 ? 12.398 2.028 -14.596 1.00 97.00 164 ALA A N 1
ATOM 1319 C CA . ALA A 1 164 ? 11.192 2.358 -13.842 1.00 97.00 164 ALA A CA 1
ATOM 1320 C C . ALA A 1 164 ? 11.179 1.663 -12.471 1.00 97.00 164 ALA A C 1
ATOM 1322 O O . ALA A 1 164 ? 10.897 2.302 -11.455 1.00 97.00 164 ALA A O 1
ATOM 1323 N N . ARG A 1 165 ? 11.571 0.380 -12.422 1.00 96.50 165 ARG A N 1
ATOM 1324 C CA . ARG A 1 165 ? 11.686 -0.389 -11.176 1.00 96.50 165 ARG A CA 1
ATOM 1325 C C . ARG A 1 165 ? 12.638 0.283 -10.197 1.00 96.50 165 ARG A C 1
ATOM 1327 O O . ARG A 1 165 ? 12.239 0.572 -9.073 1.00 96.50 165 ARG A O 1
ATOM 1334 N N . HIS A 1 166 ? 13.873 0.563 -10.613 1.00 96.38 166 HIS A N 1
ATOM 1335 C CA . HIS A 1 166 ? 14.857 1.231 -9.760 1.00 96.38 166 HIS A CA 1
ATOM 1336 C C . HIS A 1 166 ? 14.399 2.620 -9.317 1.00 96.38 166 HIS A C 1
ATOM 1338 O O . HIS A 1 166 ? 14.547 2.978 -8.146 1.00 96.38 166 HIS A O 1
ATOM 1344 N N . HIS A 1 167 ? 13.820 3.386 -10.241 1.00 97.38 167 HIS A N 1
ATOM 1345 C CA . HIS A 1 167 ? 13.349 4.737 -9.982 1.00 97.38 167 HIS A CA 1
ATOM 1346 C C . HIS A 1 167 ? 12.271 4.772 -8.890 1.00 97.38 167 HIS A C 1
ATOM 1348 O O . HIS A 1 167 ? 12.387 5.541 -7.933 1.00 97.38 167 HIS A O 1
ATOM 1354 N N . VAL A 1 168 ? 11.251 3.913 -8.986 1.00 96.88 168 VAL A N 1
ATOM 1355 C CA . VAL A 1 168 ? 10.155 3.887 -8.006 1.00 96.88 168 VAL A CA 1
ATOM 1356 C C . VAL A 1 168 ? 10.549 3.142 -6.725 1.00 96.88 168 VAL A C 1
ATOM 1358 O O . VAL A 1 168 ? 10.191 3.577 -5.631 1.00 96.88 168 VAL A O 1
ATOM 1361 N N . ALA A 1 169 ? 11.355 2.076 -6.808 1.00 95.12 169 ALA A N 1
ATOM 1362 C CA . ALA A 1 169 ? 11.861 1.372 -5.624 1.00 95.12 169 ALA A CA 1
ATOM 1363 C C . ALA A 1 169 ? 12.690 2.293 -4.714 1.00 95.12 169 ALA A C 1
ATOM 1365 O O . ALA A 1 169 ? 12.561 2.229 -3.489 1.00 95.12 169 ALA A O 1
ATOM 1366 N N . ARG A 1 170 ? 13.487 3.204 -5.295 1.00 96.62 170 ARG A N 1
ATOM 1367 C CA . ARG A 1 170 ? 14.199 4.234 -4.528 1.00 96.62 170 ARG A CA 1
ATOM 1368 C C . ARG A 1 170 ? 13.232 5.103 -3.727 1.00 96.62 170 ARG A C 1
ATOM 1370 O O . ARG A 1 170 ? 13.497 5.347 -2.560 1.00 96.62 170 ARG A O 1
ATOM 1377 N N . GLN A 1 171 ? 12.112 5.517 -4.317 1.00 96.50 171 GLN A N 1
ATOM 1378 C CA . GLN A 1 171 ? 11.122 6.358 -3.638 1.00 96.50 171 GLN A CA 1
ATOM 1379 C C . GLN A 1 171 ? 10.405 5.629 -2.489 1.00 96.50 171 GLN A C 1
ATOM 1381 O O . GLN A 1 171 ? 10.106 6.244 -1.465 1.00 96.50 171 GLN A O 1
ATOM 1386 N N . PHE A 1 172 ? 10.170 4.314 -2.615 1.00 92.38 172 PHE A N 1
ATOM 1387 C CA . PHE A 1 172 ? 9.712 3.484 -1.490 1.00 92.38 172 PHE A CA 1
ATOM 1388 C C . PHE A 1 172 ? 10.742 3.451 -0.356 1.00 92.38 172 PHE A C 1
ATOM 1390 O O . PHE A 1 172 ? 10.367 3.560 0.810 1.00 92.38 172 PHE A O 1
ATOM 1397 N N . HIS A 1 173 ? 12.026 3.310 -0.695 1.00 91.31 173 HIS A N 1
ATOM 1398 C CA . HIS A 1 173 ? 13.118 3.280 0.277 1.00 91.31 173 HIS A CA 1
ATOM 1399 C C . HIS A 1 173 ? 13.340 4.635 0.965 1.00 91.31 173 HIS A C 1
ATOM 1401 O O . HIS A 1 173 ? 13.594 4.674 2.163 1.00 91.31 173 HIS A O 1
ATOM 1407 N N . THR A 1 174 ? 13.207 5.745 0.234 1.00 94.12 174 THR A N 1
ATOM 1408 C CA . THR A 1 174 ? 13.363 7.108 0.768 1.00 94.12 174 THR A CA 1
ATOM 1409 C C . THR A 1 174 ? 12.068 7.695 1.332 1.00 94.12 174 THR A C 1
ATOM 1411 O O . THR A 1 174 ? 12.038 8.877 1.656 1.00 94.12 174 THR A O 1
ATOM 1414 N N . HIS A 1 175 ? 10.997 6.899 1.433 1.00 93.50 175 HIS A N 1
ATOM 1415 C CA . HIS A 1 175 ? 9.691 7.308 1.966 1.00 93.50 175 HIS A CA 1
ATOM 1416 C C . HIS A 1 175 ? 9.072 8.544 1.284 1.00 93.50 175 HIS A C 1
ATOM 1418 O O . HIS A 1 175 ? 8.319 9.287 1.908 1.00 93.50 175 HIS A O 1
ATOM 1424 N N . THR A 1 176 ? 9.356 8.762 -0.005 1.00 95.69 176 THR A N 1
ATOM 1425 C CA . THR A 1 176 ? 8.796 9.891 -0.775 1.00 95.69 176 THR A CA 1
ATOM 1426 C C . THR A 1 176 ? 7.480 9.544 -1.470 1.00 95.69 176 THR A C 1
ATOM 1428 O O . THR A 1 176 ? 6.789 10.436 -1.953 1.00 95.69 176 THR A O 1
ATOM 1431 N N . ILE A 1 177 ? 7.119 8.258 -1.523 1.00 96.06 177 ILE A N 1
ATOM 1432 C CA . ILE A 1 177 ? 5.813 7.805 -2.015 1.00 96.06 177 ILE A CA 1
ATOM 1433 C C . ILE A 1 177 ? 4.753 8.048 -0.950 1.00 96.06 177 ILE A C 1
ATOM 1435 O O . ILE A 1 177 ? 4.887 7.584 0.186 1.00 96.06 177 ILE A O 1
ATOM 1439 N N . ILE A 1 178 ? 3.647 8.674 -1.346 1.00 97.50 178 ILE A N 1
ATOM 1440 C CA . ILE A 1 178 ? 2.496 8.871 -0.466 1.00 97.50 178 ILE A CA 1
ATOM 1441 C C . ILE A 1 178 ? 1.455 7.802 -0.789 1.00 97.50 178 ILE A C 1
ATOM 1443 O O . ILE A 1 178 ? 0.928 7.726 -1.896 1.00 97.50 178 ILE A O 1
ATOM 1447 N N . LYS A 1 179 ? 1.145 6.963 0.200 1.00 97.81 179 LYS A N 1
ATOM 1448 C CA . LYS A 1 179 ? 0.050 5.989 0.131 1.00 97.81 179 LYS A CA 1
ATOM 1449 C C . LYS A 1 179 ? -1.063 6.467 1.051 1.00 97.81 179 LYS A C 1
ATOM 1451 O O . LYS A 1 179 ? -0.795 6.691 2.230 1.00 97.81 179 LYS A O 1
ATOM 1456 N N . ARG A 1 180 ? -2.288 6.590 0.543 1.00 98.44 180 ARG A N 1
ATOM 1457 C CA . ARG A 1 180 ? -3.476 6.892 1.354 1.00 98.44 180 ARG A CA 1
ATOM 1458 C C . ARG A 1 180 ? -4.398 5.694 1.374 1.00 98.44 180 ARG A C 1
ATOM 1460 O O . ARG A 1 180 ? -4.729 5.148 0.323 1.00 98.44 180 ARG A O 1
ATOM 1467 N N . TYR A 1 181 ? -4.803 5.315 2.573 1.00 98.75 181 TYR A N 1
ATOM 1468 C CA . TYR A 1 181 ? -5.765 4.264 2.831 1.00 98.75 181 TYR A CA 1
ATOM 1469 C C . TYR A 1 181 ? -6.995 4.860 3.495 1.00 98.75 181 TYR A C 1
ATOM 1471 O O . TYR A 1 181 ? -6.869 5.769 4.308 1.00 98.75 181 TYR A O 1
ATOM 1479 N N . LEU A 1 182 ? -8.162 4.311 3.192 1.00 98.56 182 LEU A N 1
ATOM 1480 C CA . LEU A 1 182 ? -9.370 4.546 3.969 1.00 98.56 182 LEU A CA 1
ATOM 1481 C C . LEU A 1 182 ? -9.582 3.360 4.898 1.00 98.56 182 LEU A C 1
ATOM 1483 O O . LEU A 1 182 ? -9.479 2.207 4.463 1.00 98.56 182 LEU A O 1
ATOM 1487 N N . ALA A 1 183 ? -9.852 3.650 6.167 1.00 98.38 183 ALA A N 1
ATOM 1488 C CA . ALA A 1 183 ? -10.175 2.643 7.162 1.00 98.38 183 ALA A CA 1
ATOM 1489 C C . ALA A 1 183 ? -11.321 3.102 8.059 1.00 98.38 183 ALA A C 1
ATOM 1491 O O . ALA A 1 183 ? -11.348 4.261 8.456 1.00 98.38 183 ALA A O 1
ATOM 1492 N N . VAL A 1 184 ? -12.232 2.197 8.413 1.00 97.81 184 VAL A N 1
ATOM 1493 C CA . VAL A 1 184 ? -13.193 2.446 9.496 1.00 97.81 184 VAL A CA 1
ATOM 1494 C C . VAL A 1 184 ? -12.759 1.649 10.711 1.00 97.81 184 VAL A C 1
ATOM 1496 O O . VAL A 1 184 ? -12.514 0.445 10.609 1.00 97.81 184 VAL A O 1
ATOM 1499 N N . VAL A 1 185 ? -12.659 2.321 11.853 1.00 97.44 185 VAL A N 1
ATOM 1500 C CA . VAL A 1 185 ? -12.282 1.702 13.124 1.00 97.44 185 VAL A CA 1
ATOM 1501 C C . VAL A 1 185 ? -13.386 1.824 14.163 1.00 97.44 185 VAL A C 1
ATOM 1503 O O . VAL A 1 185 ? -14.197 2.745 14.104 1.00 97.44 185 VAL A O 1
ATOM 1506 N N . GLN A 1 186 ? -13.362 0.910 15.127 1.00 95.25 186 GLN A N 1
ATOM 1507 C CA . GLN A 1 186 ? -14.148 0.952 16.357 1.00 95.25 186 GLN A CA 1
ATOM 1508 C C . GLN A 1 186 ? -13.240 0.655 17.555 1.00 95.25 186 GLN A C 1
ATOM 1510 O O . GLN A 1 186 ? -12.200 -0.000 17.411 1.00 95.25 186 GLN A O 1
ATOM 1515 N N . GLN A 1 187 ? -13.616 1.124 18.741 1.00 93.38 187 GLN A N 1
ATOM 1516 C CA . GLN A 1 187 ? -12.884 0.787 19.962 1.00 93.38 187 GLN A CA 1
ATOM 1517 C C . GLN A 1 187 ? -13.053 -0.705 20.302 1.00 93.38 187 GLN A C 1
ATOM 1519 O O . GLN A 1 187 ? -14.087 -1.304 20.015 1.00 93.38 187 GLN A O 1
ATOM 1524 N N . GLY A 1 188 ? -12.039 -1.308 20.932 1.00 88.62 188 GLY A N 1
ATOM 1525 C CA . GLY A 1 188 ? -12.154 -2.660 21.495 1.00 88.62 188 GLY A CA 1
ATOM 1526 C C . GLY A 1 188 ? -11.252 -3.709 20.850 1.00 88.62 188 GLY A C 1
ATOM 1527 O O . GLY A 1 188 ? -11.667 -4.852 20.679 1.00 88.62 188 GLY A O 1
ATOM 1528 N N . ALA A 1 189 ? -10.015 -3.347 20.502 1.00 91.94 189 ALA A N 1
ATOM 1529 C CA . ALA A 1 189 ? -9.026 -4.323 20.051 1.00 91.94 189 ALA A CA 1
ATOM 1530 C C . ALA A 1 189 ? -8.743 -5.405 21.127 1.00 91.94 189 ALA A C 1
ATOM 1532 O O . ALA A 1 189 ? -8.765 -5.105 22.327 1.00 91.94 189 ALA A O 1
ATOM 1533 N N . PRO A 1 190 ? -8.444 -6.659 20.732 1.00 93.00 190 PRO A N 1
ATOM 1534 C CA . PRO A 1 190 ? -8.112 -7.729 21.666 1.00 93.00 190 PRO A CA 1
ATOM 1535 C C . PRO A 1 190 ? -6.943 -7.380 22.591 1.00 93.00 190 PRO A C 1
ATOM 1537 O O . PRO A 1 190 ? -5.987 -6.720 22.189 1.00 93.00 190 PRO A O 1
ATOM 1540 N N . SER A 1 191 ? -6.961 -7.907 23.816 1.00 92.50 191 SER A N 1
ATOM 1541 C CA . SER A 1 191 ? -5.938 -7.612 24.831 1.00 92.50 191 SER A CA 1
ATOM 1542 C C . SER A 1 191 ? -4.509 -7.958 24.401 1.00 92.50 191 SER A C 1
ATOM 1544 O O . SER A 1 191 ? -3.582 -7.263 24.806 1.00 92.50 191 SER A O 1
ATOM 1546 N N . TRP A 1 192 ? -4.324 -8.980 23.558 1.00 92.94 192 TRP A N 1
ATOM 1547 C CA . TRP A 1 192 ? -3.011 -9.366 23.024 1.00 92.94 192 TRP A CA 1
ATOM 1548 C C . TRP A 1 192 ? -2.439 -8.358 22.018 1.00 92.94 192 TRP A C 1
ATOM 1550 O O . TRP A 1 192 ? -1.251 -8.417 21.722 1.00 92.94 192 TRP A O 1
ATOM 1560 N N . ALA A 1 193 ? -3.255 -7.451 21.466 1.00 92.50 193 ALA A N 1
ATOM 1561 C CA . ALA A 1 193 ? -2.785 -6.417 20.545 1.00 92.50 193 ALA A CA 1
ATOM 1562 C C . ALA A 1 193 ? -2.112 -5.246 21.278 1.00 92.50 193 ALA A C 1
ATOM 1564 O O . ALA A 1 193 ? -1.465 -4.421 20.633 1.00 92.50 193 ALA A O 1
ATOM 1565 N N . LYS A 1 194 ? -2.255 -5.169 22.610 1.00 90.75 194 LYS A N 1
ATOM 1566 C CA . LYS A 1 194 ? -1.605 -4.139 23.422 1.00 90.75 194 LYS A CA 1
ATOM 1567 C C . LYS A 1 194 ? -0.084 -4.190 23.217 1.00 90.75 194 LYS A C 1
ATOM 1569 O O . LYS A 1 194 ? 0.480 -5.284 23.204 1.00 90.75 194 LYS A O 1
ATOM 1574 N N . PRO A 1 195 ? 0.592 -3.036 23.077 1.00 88.12 195 PRO A N 1
ATOM 1575 C CA . PRO A 1 195 ? 2.030 -3.012 22.866 1.00 88.12 195 PRO A CA 1
ATOM 1576 C C . PRO A 1 195 ? 2.785 -3.726 23.981 1.00 88.12 195 PRO A C 1
ATOM 1578 O O . PRO A 1 195 ? 2.544 -3.463 25.159 1.00 88.12 195 PRO A O 1
ATOM 1581 N N . HIS A 1 196 ? 3.745 -4.575 23.621 1.00 80.62 196 HIS A N 1
ATOM 1582 C CA . HIS A 1 196 ? 4.621 -5.197 24.613 1.00 80.62 196 HIS A CA 1
ATOM 1583 C C . HIS A 1 196 ? 5.728 -4.242 25.089 1.00 80.62 196 HIS A C 1
ATOM 1585 O O . HIS A 1 196 ? 6.411 -4.553 26.060 1.00 80.62 196 HIS A O 1
ATOM 1591 N N . GLN A 1 197 ? 5.902 -3.093 24.413 1.00 73.38 197 GLN A N 1
ATOM 1592 C CA . GLN A 1 197 ? 6.792 -1.967 24.751 1.00 73.38 197 GLN A CA 1
ATOM 1593 C C . GLN A 1 197 ? 6.764 -0.890 23.640 1.00 73.38 197 GLN A C 1
ATOM 1595 O O . GLN A 1 197 ? 5.910 -0.967 22.763 1.00 73.38 197 GLN A O 1
ATOM 1600 N N . SER A 1 198 ? 7.693 0.087 23.684 1.00 74.38 198 SER A N 1
ATOM 1601 C CA . SER A 1 198 ? 7.962 1.188 22.732 1.00 74.38 198 SER A CA 1
ATOM 1602 C C . SER A 1 198 ? 6.922 1.360 21.624 1.00 74.38 198 SER A C 1
ATOM 1604 O O . SER A 1 198 ? 7.152 1.005 20.473 1.00 74.38 198 SER A O 1
ATOM 1606 N N . PHE A 1 199 ? 5.782 1.925 21.999 1.00 89.12 199 PHE A N 1
ATOM 1607 C CA . PHE A 1 199 ? 4.739 2.361 21.089 1.00 89.12 199 PHE A CA 1
ATOM 1608 C C . PHE A 1 199 ? 4.380 3.786 21.461 1.00 89.12 199 PHE A C 1
ATOM 1610 O O . PHE A 1 199 ? 3.976 4.066 22.591 1.00 89.12 199 PHE A O 1
ATOM 1617 N N . THR A 1 200 ? 4.579 4.695 20.525 1.00 91.62 200 THR A N 1
ATOM 1618 C CA . THR A 1 200 ? 4.342 6.113 20.715 1.00 91.62 200 THR A CA 1
ATOM 1619 C C . THR A 1 200 ? 3.107 6.513 19.935 1.00 91.62 200 THR A C 1
ATOM 1621 O O . THR A 1 200 ? 3.035 6.346 18.718 1.00 91.62 200 THR A O 1
ATOM 1624 N N . VAL A 1 201 ? 2.141 7.072 20.658 1.00 93.31 201 VAL A N 1
ATOM 1625 C CA . VAL A 1 201 ? 0.963 7.717 20.088 1.00 93.31 201 VAL A CA 1
ATOM 1626 C C . VAL A 1 201 ? 1.130 9.214 20.294 1.00 93.31 201 VAL A C 1
ATOM 1628 O O . VAL A 1 201 ? 1.180 9.689 21.428 1.00 93.31 201 VAL A O 1
ATOM 1631 N N . SER A 1 202 ? 1.222 9.962 19.202 1.00 93.94 202 SER A N 1
ATOM 1632 C CA . SER A 1 202 ? 1.373 11.417 19.237 1.00 93.94 202 SER A CA 1
ATOM 1633 C C . SER A 1 202 ? 0.260 12.082 18.445 1.00 93.94 202 SER A C 1
ATOM 1635 O O . SER A 1 202 ? -0.110 11.602 17.378 1.00 93.94 202 SER A O 1
ATOM 1637 N N . ARG A 1 203 ? -0.253 13.212 18.929 1.00 93.00 203 ARG A N 1
ATOM 1638 C CA . ARG A 1 203 ? -1.105 14.108 18.139 1.00 93.00 203 ARG A CA 1
ATOM 1639 C C . ARG A 1 203 ? -0.220 15.039 17.315 1.00 93.00 203 ARG A C 1
ATOM 1641 O O . ARG A 1 203 ? 0.681 15.663 17.878 1.00 93.00 203 ARG A O 1
ATOM 1648 N N . LEU A 1 204 ? -0.485 15.140 16.017 1.00 90.31 204 LEU A N 1
ATOM 1649 C CA . LEU A 1 204 ? 0.137 16.119 15.132 1.00 90.31 204 LEU A CA 1
ATOM 1650 C C . LEU A 1 204 ? -0.690 17.407 15.170 1.00 90.31 204 LEU A C 1
ATOM 1652 O O . LEU A 1 204 ? -1.894 17.379 14.917 1.00 90.31 204 LEU A O 1
ATOM 1656 N N . LYS A 1 205 ? -0.054 18.514 15.549 1.00 87.94 205 LYS A N 1
ATOM 1657 C CA . LYS A 1 205 ? -0.669 19.845 15.556 1.00 87.94 205 LYS A CA 1
ATOM 1658 C C . LYS A 1 205 ? -0.525 20.516 14.189 1.00 87.94 205 LYS A C 1
ATOM 1660 O O . LYS A 1 205 ? 0.338 20.140 13.398 1.00 87.94 205 LYS A O 1
ATOM 1665 N N . ASP A 1 206 ? -1.323 21.555 13.954 1.00 84.19 206 ASP A N 1
ATOM 1666 C CA . ASP A 1 206 ? -1.330 22.316 12.694 1.00 84.19 206 ASP A CA 1
ATOM 1667 C C . ASP A 1 206 ? 0.019 22.985 12.378 1.00 84.19 206 ASP A C 1
ATOM 1669 O O . ASP A 1 206 ? 0.365 23.181 11.216 1.00 84.19 206 ASP A O 1
ATOM 1673 N N . ASP A 1 207 ? 0.812 23.297 13.408 1.00 84.81 207 ASP A N 1
ATOM 1674 C CA . ASP A 1 207 ? 2.172 23.841 13.287 1.00 84.81 207 ASP A CA 1
ATOM 1675 C C . ASP A 1 207 ? 3.239 22.774 12.956 1.00 84.81 207 ASP A C 1
ATOM 1677 O O . ASP A 1 207 ? 4.428 23.082 12.872 1.00 84.81 207 ASP A O 1
ATOM 1681 N N . GLY A 1 208 ? 2.828 21.514 12.778 1.00 84.00 208 GLY A N 1
ATOM 1682 C CA . GLY A 1 208 ? 3.699 20.374 12.504 1.00 84.00 208 GLY A CA 1
ATOM 1683 C C . GLY A 1 208 ? 4.352 19.758 13.744 1.00 84.00 208 GLY A C 1
ATOM 1684 O O . GLY A 1 208 ? 5.095 18.783 13.615 1.00 84.00 208 GLY A O 1
ATOM 1685 N N . THR A 1 209 ? 4.092 20.280 14.947 1.00 86.31 209 THR A N 1
ATOM 1686 C CA . THR A 1 209 ? 4.667 19.732 16.181 1.00 86.31 209 THR A CA 1
ATOM 1687 C C . THR A 1 209 ? 3.916 18.491 16.664 1.00 86.31 209 THR A C 1
ATOM 1689 O O . THR A 1 209 ? 2.700 18.354 16.505 1.00 86.31 209 THR A O 1
ATOM 1692 N N . LEU A 1 210 ? 4.656 17.564 17.278 1.00 90.50 210 LEU A N 1
ATOM 1693 C CA . LEU A 1 210 ? 4.106 16.346 17.866 1.00 90.50 210 LEU A CA 1
ATOM 1694 C C . LEU A 1 210 ? 3.907 16.524 19.371 1.00 90.50 210 LEU A C 1
ATOM 1696 O O . LEU A 1 210 ? 4.828 16.901 20.093 1.00 90.50 210 LEU A O 1
ATOM 1700 N N . SER A 1 211 ? 2.707 16.205 19.850 1.00 89.31 211 SER A N 1
ATOM 1701 C CA . SER A 1 211 ? 2.388 16.121 21.275 1.00 89.31 211 SER A CA 1
ATOM 1702 C C . SER A 1 211 ? 2.162 14.668 21.660 1.00 89.31 211 SER A C 1
ATOM 1704 O O . SER A 1 211 ? 1.191 14.064 21.203 1.00 89.31 211 SER A O 1
ATOM 1706 N N . LEU A 1 212 ? 3.022 14.121 22.521 1.00 88.88 212 LEU A N 1
ATOM 1707 C CA . LEU A 1 212 ? 2.854 12.773 23.061 1.00 88.88 212 LEU A CA 1
ATOM 1708 C C . LEU A 1 212 ? 1.514 12.661 23.803 1.00 88.88 212 LEU A C 1
ATOM 1710 O O . LEU A 1 212 ? 1.149 13.555 24.571 1.00 88.88 212 LEU A O 1
ATOM 1714 N N . LEU A 1 213 ? 0.789 11.568 23.577 1.00 85.12 213 LEU A N 1
ATOM 1715 C CA . LEU A 1 213 ? -0.427 11.231 24.309 1.00 85.12 213 LEU A CA 1
ATOM 1716 C C . LEU A 1 213 ? -0.122 10.139 25.334 1.00 85.12 213 LEU A C 1
ATOM 1718 O O . LEU A 1 213 ? 0.670 9.232 25.081 1.00 85.12 213 LEU A O 1
ATOM 1722 N N . ALA A 1 214 ? -0.777 10.209 26.493 1.00 72.12 214 ALA A N 1
ATOM 1723 C CA . ALA A 1 214 ? -0.831 9.062 27.390 1.00 72.12 214 ALA A CA 1
ATOM 1724 C C . ALA A 1 214 ? -1.583 7.913 26.695 1.00 72.12 214 ALA A C 1
ATOM 1726 O O . ALA A 1 214 ? -2.537 8.170 25.958 1.00 72.12 214 ALA A O 1
ATOM 1727 N N . ALA A 1 215 ? -1.158 6.669 26.935 1.00 56.53 215 ALA A N 1
ATOM 1728 C CA . ALA A 1 215 ? -1.639 5.481 26.221 1.00 56.53 215 ALA A CA 1
ATOM 1729 C C . ALA A 1 215 ? -3.174 5.326 26.221 1.00 56.53 215 ALA A C 1
ATOM 1731 O O . ALA A 1 215 ? -3.736 4.859 25.235 1.00 56.53 215 ALA A O 1
ATOM 1732 N N . ASP A 1 216 ? -3.847 5.789 27.277 1.00 62.88 216 ASP A N 1
ATOM 1733 C CA . ASP A 1 216 ? -5.297 5.640 27.454 1.00 62.88 216 ASP A CA 1
ATOM 1734 C C . ASP A 1 216 ? -6.116 6.844 26.940 1.00 62.88 216 ASP A C 1
ATOM 1736 O O . ASP A 1 216 ? -7.343 6.820 26.972 1.00 62.88 216 ASP A O 1
ATOM 1740 N N . ASN A 1 217 ? -5.460 7.897 26.434 1.00 70.69 217 ASN A N 1
ATOM 1741 C CA . ASN A 1 217 ? -6.095 9.185 26.115 1.00 70.69 217 ASN A CA 1
ATOM 1742 C C . ASN A 1 217 ? -6.282 9.432 24.609 1.00 70.69 217 ASN A C 1
ATOM 1744 O O . ASN A 1 217 ? -6.456 10.579 24.173 1.00 70.69 217 ASN A O 1
ATOM 1748 N N . LEU A 1 218 ? -6.222 8.385 23.783 1.00 84.56 218 LEU A N 1
ATOM 1749 C CA . LEU A 1 218 ? -6.493 8.527 22.357 1.00 84.56 218 LEU A CA 1
ATOM 1750 C C . LEU A 1 218 ? -8.003 8.638 22.119 1.00 84.56 218 LEU A C 1
ATOM 1752 O O . LEU A 1 218 ? -8.700 7.636 21.984 1.00 84.56 218 LEU A O 1
ATOM 1756 N N . HIS A 1 219 ? -8.490 9.872 22.020 1.00 86.69 219 HIS A N 1
ATOM 1757 C CA . HIS A 1 219 ? -9.844 10.177 21.567 1.00 86.69 219 HIS A CA 1
ATOM 1758 C C . HIS A 1 219 ? -9.823 10.602 20.101 1.00 86.69 219 HIS A C 1
ATOM 1760 O O . HIS A 1 219 ? -9.131 11.558 19.738 1.00 86.69 219 HIS A O 1
ATOM 1766 N N . LEU A 1 220 ? -10.584 9.891 19.269 1.00 89.50 220 LEU A N 1
ATOM 1767 C CA . LEU A 1 220 ? -10.734 10.202 17.853 1.00 89.50 220 LEU A CA 1
ATOM 1768 C C . LEU A 1 220 ? -11.790 11.295 17.691 1.00 89.50 220 LEU A C 1
ATOM 1770 O O . LEU A 1 220 ? -12.975 11.049 17.883 1.00 89.50 220 LEU A O 1
ATOM 1774 N N . SER A 1 221 ? -11.360 12.504 17.343 1.00 87.25 221 SER A N 1
ATOM 1775 C CA . SER A 1 221 ? -12.252 13.611 16.986 1.00 87.25 221 SER A CA 1
ATOM 1776 C C . SER A 1 221 ? -11.993 14.044 15.548 1.00 87.25 221 SER A C 1
ATOM 1778 O O . SER A 1 221 ? -10.845 14.030 15.102 1.00 87.25 221 SER A O 1
ATOM 1780 N N . ALA A 1 222 ? -13.033 14.437 14.814 1.00 84.75 222 ALA A N 1
ATOM 1781 C CA . ALA A 1 222 ? -12.902 14.826 13.410 1.00 84.75 222 ALA A CA 1
ATOM 1782 C C . ALA A 1 222 ? -11.805 15.886 13.187 1.00 84.75 222 ALA A C 1
ATOM 1784 O O . ALA A 1 222 ? -11.580 16.757 14.028 1.00 84.75 222 ALA A O 1
ATOM 1785 N N . GLN A 1 223 ? -11.125 15.789 12.043 1.00 84.38 223 GLN A N 1
ATOM 1786 C CA . GLN A 1 223 ? -10.024 16.655 11.606 1.00 84.38 223 GLN A CA 1
ATOM 1787 C C . GLN A 1 223 ? -8.766 16.629 12.488 1.00 84.38 223 GLN A C 1
ATOM 1789 O O . GLN A 1 223 ? -7.860 17.429 12.280 1.00 84.38 223 GLN A O 1
ATOM 1794 N N . THR A 1 224 ? -8.654 15.689 13.431 1.00 90.12 224 THR A N 1
ATOM 1795 C CA . THR A 1 224 ? -7.402 15.484 14.172 1.00 90.12 224 THR A CA 1
ATOM 1796 C C . THR A 1 224 ? -6.492 14.485 13.479 1.00 90.12 224 THR A C 1
ATOM 1798 O O . THR A 1 224 ? -6.949 13.526 12.852 1.00 90.12 224 THR A O 1
ATOM 1801 N N . GLU A 1 225 ? -5.188 14.721 13.588 1.00 95.06 225 GLU A N 1
ATOM 1802 C CA . GLU A 1 225 ?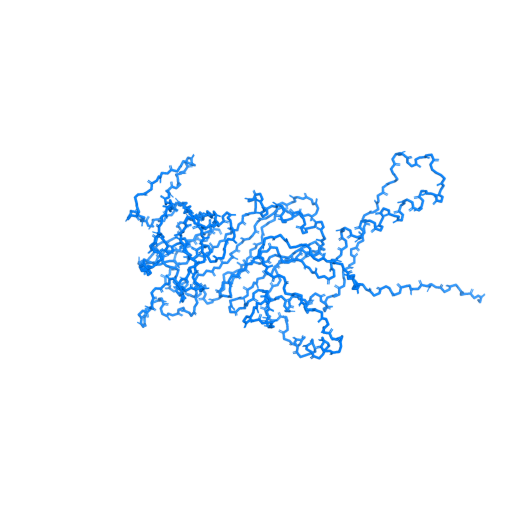 -4.152 13.886 12.997 1.00 95.06 225 GLU A CA 1
ATOM 1803 C C . GLU A 1 225 ? -3.236 13.313 14.080 1.00 95.06 225 GLU A C 1
ATOM 1805 O O . GLU A 1 225 ? -2.899 13.974 15.066 1.00 95.06 225 GLU A O 1
ATOM 1810 N N . PHE A 1 226 ? -2.849 12.055 13.904 1.00 96.00 226 PHE A N 1
ATOM 1811 C CA . PHE A 1 226 ? -2.055 11.303 14.862 1.00 96.00 226 PHE A CA 1
ATOM 1812 C C . PHE A 1 226 ? -0.932 10.545 14.166 1.00 96.00 226 PHE A C 1
ATOM 1814 O O . PHE A 1 226 ? -1.023 10.180 12.993 1.00 96.00 226 PHE A O 1
ATOM 1821 N N . VAL A 1 227 ? 0.120 10.270 14.929 1.00 96.62 227 VAL A N 1
ATOM 1822 C CA . VAL A 1 227 ? 1.267 9.464 14.525 1.00 96.62 227 VAL A CA 1
ATOM 1823 C C . VAL A 1 227 ? 1.384 8.287 15.482 1.00 96.62 227 VAL A C 1
ATOM 1825 O O . VAL A 1 227 ? 1.472 8.475 16.695 1.00 96.62 227 VAL A O 1
ATOM 1828 N N . LEU A 1 228 ? 1.373 7.084 14.914 1.00 96.06 228 LEU A N 1
ATOM 1829 C CA . LEU A 1 228 ? 1.624 5.820 15.593 1.00 96.06 228 LEU A CA 1
ATOM 1830 C C . LEU A 1 228 ? 3.004 5.325 15.186 1.00 96.06 228 LEU A C 1
ATOM 1832 O O . LEU A 1 228 ? 3.202 4.936 14.028 1.00 96.06 228 LEU A O 1
ATOM 1836 N N . ASP A 1 229 ? 3.927 5.324 16.133 1.00 95.69 229 ASP A N 1
ATOM 1837 C CA . ASP A 1 229 ? 5.304 4.899 15.926 1.00 95.69 229 ASP A CA 1
ATOM 1838 C C . ASP A 1 229 ? 5.629 3.713 16.831 1.00 95.69 229 ASP A C 1
ATOM 1840 O O . ASP A 1 229 ? 5.383 3.749 18.037 1.00 95.69 229 ASP A O 1
ATOM 1844 N N . GLY A 1 230 ? 6.118 2.630 16.241 1.00 94.75 230 GLY A N 1
ATOM 1845 C CA . GLY A 1 230 ? 6.482 1.444 16.995 1.00 94.75 230 GLY A CA 1
ATOM 1846 C C . GLY A 1 230 ? 6.985 0.317 16.095 1.00 94.75 230 GLY A C 1
ATOM 1847 O O . GLY A 1 230 ? 6.474 0.126 14.989 1.00 94.75 230 GLY A O 1
ATOM 1848 N N . PRO A 1 231 ? 7.990 -0.450 16.539 1.00 96.12 231 PRO A N 1
ATOM 1849 C CA . PRO A 1 231 ? 8.513 -1.577 15.785 1.00 96.12 231 PRO A CA 1
ATOM 1850 C C . PRO A 1 231 ? 7.499 -2.722 15.697 1.00 96.12 231 PRO A C 1
ATOM 1852 O O . PRO A 1 231 ? 6.890 -3.113 16.690 1.00 96.12 231 PRO A O 1
ATOM 1855 N N . LEU A 1 232 ? 7.355 -3.300 14.504 1.00 95.44 232 LEU A N 1
ATOM 1856 C CA . LEU A 1 232 ? 6.459 -4.426 14.244 1.00 95.44 232 LEU A CA 1
ATOM 1857 C C . LEU A 1 232 ? 7.220 -5.736 14.097 1.00 95.44 232 LEU A C 1
ATOM 1859 O O . LEU A 1 232 ? 8.111 -5.863 13.251 1.00 95.44 232 LEU A O 1
ATOM 1863 N N . TRP A 1 233 ? 6.796 -6.740 14.857 1.00 94.81 233 TRP A N 1
ATOM 1864 C CA . TRP A 1 233 ? 7.310 -8.104 14.781 1.00 94.81 233 TRP A CA 1
ATOM 1865 C C . TRP A 1 233 ? 6.196 -9.103 14.474 1.00 94.81 233 TRP A C 1
ATOM 1867 O O . TRP A 1 233 ? 5.007 -8.813 14.631 1.00 94.81 233 TRP A O 1
ATOM 1877 N N . ARG A 1 234 ? 6.566 -10.297 14.002 1.00 95.25 234 ARG A N 1
ATOM 1878 C CA . ARG A 1 234 ? 5.611 -11.397 13.845 1.00 95.25 234 ARG A CA 1
ATOM 1879 C C . ARG A 1 234 ? 5.349 -12.009 15.214 1.00 95.25 234 ARG A C 1
ATOM 1881 O O . ARG A 1 234 ? 6.294 -12.395 15.888 1.00 95.25 234 ARG A O 1
ATOM 1888 N N . ASP A 1 235 ? 4.085 -12.142 15.590 1.00 94.44 235 ASP A N 1
ATOM 1889 C CA . ASP A 1 235 ? 3.734 -12.738 16.878 1.00 94.44 235 ASP A CA 1
ATOM 1890 C C . ASP A 1 235 ? 4.277 -14.186 16.961 1.00 94.44 235 ASP A C 1
ATOM 1892 O O . ASP A 1 235 ? 3.990 -14.996 16.064 1.00 94.44 235 ASP A O 1
ATOM 1896 N N . PRO A 1 236 ? 5.099 -14.512 17.981 1.00 92.50 236 PRO A N 1
ATOM 1897 C CA . PRO A 1 236 ? 5.648 -15.853 18.159 1.00 92.50 236 PRO A CA 1
ATOM 1898 C C . PRO A 1 236 ? 4.582 -16.889 18.544 1.00 92.50 236 PRO A C 1
ATOM 1900 O O . PRO A 1 236 ? 4.781 -18.073 18.276 1.00 92.50 236 PRO A O 1
ATOM 1903 N N . VAL A 1 237 ? 3.458 -16.464 19.134 1.00 93.56 237 VAL A N 1
ATOM 1904 C CA . VAL A 1 237 ? 2.353 -17.336 19.561 1.00 93.56 237 VAL A CA 1
ATOM 1905 C C . VAL A 1 237 ? 1.413 -17.632 18.394 1.00 93.56 237 VAL A C 1
ATOM 1907 O O . VAL A 1 237 ? 1.117 -18.793 18.113 1.00 93.56 237 VAL A O 1
ATOM 1910 N N . ASP A 1 238 ? 0.966 -16.602 17.671 1.00 93.88 238 ASP A N 1
ATOM 1911 C CA . ASP A 1 238 ? 0.143 -16.762 16.469 1.00 93.88 238 ASP A CA 1
ATOM 1912 C C . ASP A 1 238 ? 0.782 -16.052 15.281 1.00 93.88 238 ASP A C 1
ATOM 1914 O O . ASP A 1 238 ? 0.563 -14.869 15.020 1.00 93.88 238 ASP A O 1
ATOM 1918 N N . ARG A 1 239 ? 1.488 -16.832 14.458 1.00 91.31 239 ARG A N 1
ATOM 1919 C CA . ARG A 1 239 ? 2.144 -16.351 13.238 1.00 91.31 239 ARG A CA 1
ATOM 1920 C C . ARG A 1 239 ? 1.182 -15.833 12.167 1.00 91.31 239 ARG A C 1
ATOM 1922 O O . ARG A 1 239 ? 1.632 -15.683 11.037 1.00 91.31 239 ARG A O 1
ATOM 1929 N N . ARG A 1 240 ? -0.108 -15.596 12.416 1.00 90.75 240 ARG A N 1
ATOM 1930 C CA . ARG A 1 240 ? -0.984 -14.773 11.557 1.00 90.75 240 ARG A CA 1
ATOM 1931 C C . ARG A 1 240 ? -0.948 -13.295 11.952 1.00 90.75 240 ARG A C 1
ATOM 1933 O O . ARG A 1 240 ? -1.271 -12.454 11.116 1.00 90.75 240 ARG A O 1
ATOM 1940 N N . ARG A 1 241 ? -0.522 -12.986 13.177 1.00 94.50 241 ARG A N 1
ATOM 1941 C CA . ARG A 1 241 ? -0.529 -11.654 13.781 1.00 94.50 241 ARG A CA 1
ATOM 1942 C C . ARG A 1 241 ? 0.839 -10.987 13.671 1.00 94.50 241 ARG A C 1
ATOM 1944 O O . ARG A 1 241 ? 1.882 -11.628 13.540 1.00 94.50 241 ARG A O 1
ATOM 1951 N N . CYS A 1 242 ? 0.799 -9.672 13.720 1.00 95.50 242 CYS A N 1
ATOM 1952 C CA . CYS A 1 242 ? 1.929 -8.785 13.936 1.00 95.50 242 CYS A CA 1
ATOM 1953 C C . CYS A 1 242 ? 1.621 -7.942 15.170 1.00 95.50 242 CYS A C 1
ATOM 1955 O O . CYS A 1 242 ? 0.484 -7.488 15.307 1.00 95.50 242 CYS A O 1
ATOM 1957 N N . ILE A 1 243 ? 2.619 -7.771 16.028 1.00 95.38 243 ILE A N 1
ATOM 1958 C CA . ILE A 1 243 ? 2.530 -7.116 17.337 1.00 95.38 243 ILE A CA 1
ATOM 1959 C C . ILE A 1 243 ? 3.603 -6.033 17.450 1.00 95.38 243 ILE A C 1
ATOM 1961 O O . ILE A 1 243 ? 4.586 -6.064 16.701 1.00 95.38 243 ILE A O 1
ATOM 1965 N N . ILE A 1 244 ? 3.412 -5.092 18.376 1.00 95.00 244 ILE A N 1
ATOM 1966 C CA . ILE A 1 244 ? 4.431 -4.089 18.695 1.00 95.00 244 ILE A CA 1
ATOM 1967 C C . ILE A 1 244 ? 5.431 -4.684 19.686 1.00 95.00 244 ILE A C 1
ATOM 1969 O O . ILE A 1 244 ? 5.049 -5.067 20.793 1.00 95.00 244 ILE A O 1
ATOM 1973 N N . ASP A 1 245 ? 6.694 -4.778 19.276 1.00 93.00 245 ASP A N 1
ATOM 1974 C CA . ASP A 1 245 ? 7.729 -5.572 19.951 1.00 93.00 245 ASP A CA 1
ATOM 1975 C C . ASP A 1 245 ? 9.134 -4.994 19.674 1.00 93.00 245 ASP A C 1
ATOM 1977 O O . ASP A 1 245 ? 9.385 -4.590 18.535 1.00 93.00 245 ASP A O 1
ATOM 1981 N N . PRO A 1 246 ? 10.073 -4.967 20.650 1.00 90.31 246 PRO A N 1
ATOM 1982 C CA . PRO A 1 246 ? 11.401 -4.337 20.486 1.00 90.31 246 PRO A CA 1
ATOM 1983 C C . PRO A 1 246 ? 12.186 -4.888 19.317 1.00 90.31 246 PRO A C 1
ATOM 1985 O O . PRO A 1 246 ? 12.975 -4.176 18.701 1.00 90.31 246 PRO A O 1
ATOM 1988 N N . THR A 1 247 ? 12.028 -6.190 19.088 1.00 90.88 247 THR A N 1
ATOM 1989 C CA . THR A 1 247 ? 12.776 -6.935 18.081 1.00 90.88 247 THR A CA 1
ATOM 1990 C C . THR A 1 247 ? 12.211 -6.705 16.681 1.00 90.88 247 THR A C 1
ATOM 1992 O O . THR A 1 247 ? 12.796 -7.131 15.685 1.00 90.88 247 THR A O 1
ATOM 1995 N N . GLY A 1 248 ? 11.079 -6.000 16.605 1.00 92.31 248 GLY A N 1
ATOM 1996 C CA . GLY A 1 248 ? 10.389 -5.627 15.392 1.00 92.31 248 GLY A CA 1
ATOM 1997 C C . GLY A 1 248 ? 11.163 -4.669 14.496 1.00 92.31 248 GLY A C 1
ATOM 1998 O O . GLY A 1 248 ? 12.101 -3.975 14.886 1.00 92.31 248 GLY A O 1
ATOM 1999 N N . GLN A 1 249 ? 10.706 -4.590 13.252 1.00 94.31 249 GLN A N 1
ATOM 2000 C CA . GLN A 1 249 ? 11.197 -3.603 12.302 1.00 94.31 249 GLN A CA 1
ATOM 2001 C C . GLN A 1 249 ? 10.458 -2.287 12.512 1.00 94.31 249 GLN A C 1
ATOM 2003 O O . GLN A 1 249 ? 9.227 -2.281 12.566 1.00 94.31 249 GLN A O 1
ATOM 2008 N N . GLN A 1 250 ? 11.201 -1.180 12.545 1.00 95.38 250 GLN A N 1
ATOM 2009 C CA . GLN A 1 250 ? 10.619 0.148 12.717 1.00 95.38 250 GLN A CA 1
ATOM 2010 C C . GLN A 1 250 ? 9.523 0.426 11.685 1.00 95.38 250 GLN A C 1
ATOM 2012 O O . GLN A 1 250 ? 9.660 0.107 10.486 1.00 95.38 250 GLN A O 1
ATOM 2017 N N . ALA A 1 251 ? 8.428 0.987 12.191 1.00 95.94 251 ALA A N 1
ATOM 2018 C CA . ALA A 1 251 ? 7.249 1.317 11.426 1.00 95.94 251 ALA A CA 1
ATOM 2019 C C . ALA A 1 251 ? 6.583 2.582 11.965 1.00 95.94 251 ALA A C 1
ATOM 2021 O O . ALA A 1 251 ? 6.456 2.773 13.172 1.00 95.94 251 ALA A O 1
ATOM 2022 N N . THR A 1 252 ? 6.098 3.408 11.041 1.00 96.75 252 THR A N 1
ATOM 2023 C CA . THR A 1 252 ? 5.391 4.648 11.368 1.00 96.75 252 THR A CA 1
ATOM 2024 C C . THR A 1 252 ? 4.134 4.746 10.518 1.00 96.75 252 THR A C 1
ATOM 2026 O O . THR A 1 252 ? 4.173 4.582 9.289 1.00 96.75 252 THR A O 1
ATOM 2029 N N . THR A 1 253 ? 3.010 5.010 11.176 1.00 97.69 253 THR A N 1
ATOM 2030 C CA . THR A 1 253 ? 1.689 5.152 10.562 1.00 97.69 253 THR A CA 1
ATOM 2031 C C . THR A 1 253 ? 1.085 6.475 11.001 1.00 97.69 253 THR A C 1
ATOM 2033 O O . THR A 1 253 ? 0.854 6.681 12.187 1.00 97.69 253 THR A O 1
ATOM 2036 N N . ILE A 1 254 ? 0.822 7.366 10.050 1.00 97.44 254 ILE A N 1
ATOM 2037 C CA . ILE A 1 254 ? 0.106 8.619 10.295 1.00 97.44 254 ILE A CA 1
ATOM 2038 C C . ILE A 1 254 ? -1.359 8.386 9.944 1.00 97.44 254 ILE A C 1
ATOM 2040 O O . ILE A 1 254 ? -1.640 7.685 8.974 1.00 97.44 254 ILE A O 1
ATOM 2044 N N . PHE A 1 255 ? -2.301 8.9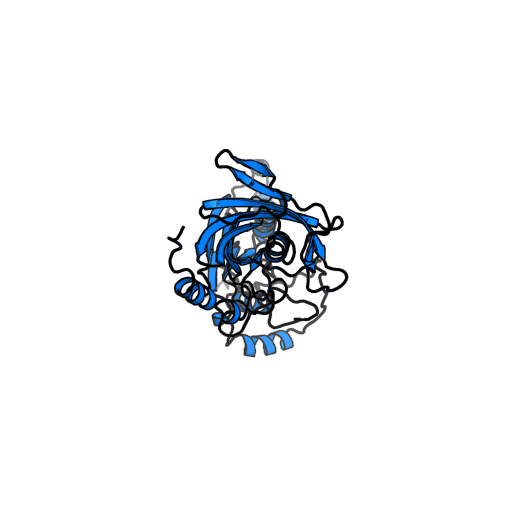50 10.689 1.00 97.69 255 PHE A N 1
ATOM 2045 C CA . PHE A 1 255 ? -3.698 8.935 10.272 1.00 97.69 255 PHE A CA 1
ATOM 2046 C C . PHE A 1 255 ? -4.437 10.202 10.683 1.00 97.69 255 PHE A C 1
ATOM 2048 O O . PHE A 1 255 ? -4.149 10.792 11.721 1.00 97.69 255 PHE A O 1
ATOM 2055 N N . ARG A 1 256 ? -5.421 10.585 9.873 1.00 96.38 256 ARG A N 1
ATOM 2056 C CA . ARG A 1 256 ? -6.348 11.685 10.124 1.00 96.38 256 ARG A CA 1
ATOM 2057 C C . ARG A 1 256 ? -7.759 11.142 10.284 1.00 96.38 256 ARG A C 1
ATOM 2059 O O . ARG A 1 256 ? -8.194 10.312 9.490 1.00 96.38 256 ARG A O 1
ATOM 2066 N N . VAL A 1 257 ? -8.479 11.634 11.284 1.00 95.88 257 VAL A N 1
ATOM 2067 C CA . VAL A 1 257 ? -9.896 11.317 11.488 1.00 95.88 257 VAL A CA 1
ATOM 2068 C C . VAL A 1 257 ? -10.729 12.174 10.536 1.00 95.88 257 VAL A C 1
ATOM 2070 O O . VAL A 1 257 ? -10.769 13.394 10.672 1.00 95.88 257 VAL A O 1
ATOM 2073 N N . LEU A 1 258 ? -11.383 11.549 9.561 1.00 94.94 258 LEU A N 1
ATOM 2074 C CA . LEU A 1 258 ? -12.219 12.242 8.577 1.00 94.94 258 LEU A CA 1
ATOM 2075 C C . LEU A 1 258 ? -13.624 12.505 9.119 1.00 94.94 258 LEU A C 1
ATOM 2077 O O . LEU A 1 258 ? -14.144 13.609 8.975 1.00 94.94 258 LEU A O 1
ATOM 2081 N N . ALA A 1 259 ? -14.217 11.501 9.764 1.00 93.19 259 ALA A N 1
ATOM 2082 C CA . ALA A 1 259 ? -15.552 11.573 10.342 1.00 93.19 259 ALA A CA 1
ATOM 2083 C C . ALA A 1 259 ? -15.669 10.620 11.535 1.00 93.19 259 ALA A C 1
ATOM 2085 O O . ALA A 1 259 ? -14.972 9.606 11.602 1.00 93.19 259 ALA A O 1
ATOM 2086 N N . THR A 1 260 ? -16.574 10.934 12.454 1.00 92.50 260 THR A N 1
ATOM 2087 C CA . THR A 1 260 ? -16.934 10.080 13.591 1.00 92.50 260 THR A CA 1
ATOM 2088 C C . THR A 1 260 ? -18.445 9.993 13.675 1.00 92.50 260 THR A C 1
ATOM 2090 O O . THR A 1 260 ? -19.116 11.022 13.576 1.00 92.50 260 THR A O 1
ATOM 2093 N N . LYS A 1 261 ? -18.982 8.792 13.871 1.00 91.75 261 LYS A N 1
ATOM 2094 C CA . LYS A 1 261 ? -20.408 8.582 14.092 1.00 91.75 261 LYS A CA 1
ATOM 2095 C C . LYS A 1 261 ? -20.613 7.342 14.949 1.00 91.75 261 LYS A C 1
ATOM 2097 O O . LYS A 1 261 ? -20.078 6.284 14.626 1.00 91.75 261 LYS A O 1
ATOM 2102 N N . ASP A 1 262 ? -21.409 7.495 16.003 1.00 89.69 262 ASP A N 1
ATOM 2103 C CA . ASP A 1 262 ? -21.628 6.463 17.016 1.00 89.69 262 ASP A CA 1
ATOM 2104 C C . ASP A 1 262 ? -20.271 5.930 17.523 1.00 89.69 262 ASP A C 1
ATOM 2106 O O . ASP A 1 262 ? -19.410 6.723 17.908 1.00 89.69 262 ASP A O 1
ATOM 2110 N N . ASP A 1 263 ? -20.043 4.618 17.454 1.00 90.50 263 ASP A N 1
ATOM 2111 C CA . ASP A 1 263 ? -18.792 3.971 17.876 1.00 90.50 263 ASP A CA 1
ATOM 2112 C C . ASP A 1 263 ? -17.727 3.882 16.765 1.00 90.50 263 ASP A C 1
ATOM 2114 O O . ASP A 1 263 ? -16.677 3.254 16.945 1.00 90.50 263 ASP A O 1
ATOM 2118 N N . PHE A 1 264 ? -17.981 4.492 15.601 1.00 94.88 264 PHE A N 1
ATOM 2119 C CA . PHE A 1 264 ? -17.128 4.382 14.421 1.00 94.88 264 PHE A CA 1
ATOM 2120 C C . PHE A 1 264 ? -16.384 5.675 14.096 1.00 94.88 264 PHE A C 1
ATOM 2122 O O . PHE A 1 264 ? -16.925 6.781 14.166 1.00 94.88 264 PHE A O 1
ATOM 2129 N N . ALA A 1 265 ? -15.148 5.522 13.623 1.00 95.50 265 ALA A N 1
ATOM 2130 C CA . ALA A 1 265 ? -14.368 6.603 13.035 1.00 95.50 265 ALA A CA 1
ATOM 2131 C C . ALA A 1 265 ? -13.859 6.211 11.644 1.00 95.50 265 ALA A C 1
ATOM 2133 O O . ALA A 1 265 ? -13.216 5.172 11.479 1.00 95.50 265 ALA A O 1
ATOM 2134 N N . LEU A 1 266 ? -14.118 7.063 10.649 1.00 97.44 266 LEU A N 1
ATOM 2135 C CA . LEU A 1 266 ? -13.513 6.974 9.323 1.00 97.44 266 LEU A CA 1
ATOM 2136 C C . LEU A 1 266 ? -12.158 7.683 9.348 1.00 97.44 266 LEU A C 1
ATOM 2138 O O . LEU A 1 266 ? -12.068 8.857 9.707 1.00 97.44 266 LEU A O 1
ATOM 2142 N N . LEU A 1 267 ? -11.116 6.979 8.923 1.00 97.94 267 LEU A N 1
ATOM 2143 C CA . LEU A 1 267 ? -9.736 7.440 8.927 1.00 97.94 267 LEU A CA 1
ATOM 2144 C C . LEU A 1 267 ? -9.168 7.502 7.507 1.00 97.94 267 LEU A C 1
ATOM 2146 O O . LEU A 1 267 ? -9.321 6.557 6.730 1.00 97.94 267 LEU A O 1
ATOM 2150 N N . GLU A 1 268 ? -8.415 8.562 7.215 1.00 98.06 268 GLU A N 1
ATOM 2151 C CA . GLU A 1 268 ? -7.378 8.539 6.182 1.00 98.06 268 GLU A CA 1
ATOM 2152 C C . GLU A 1 268 ? -6.067 8.103 6.837 1.00 98.06 268 GLU A C 1
ATOM 2154 O O . GLU A 1 268 ? -5.551 8.786 7.719 1.00 98.06 268 GLU A O 1
ATOM 2159 N N . VAL A 1 269 ? -5.498 6.982 6.403 1.00 98.50 269 VAL A N 1
ATOM 2160 C CA . VAL A 1 269 ? -4.265 6.416 6.957 1.00 98.50 269 VAL A CA 1
ATOM 2161 C C . VAL A 1 269 ? -3.131 6.494 5.936 1.00 98.50 269 VAL A C 1
ATOM 2163 O O . VAL A 1 269 ? -3.272 6.083 4.784 1.00 98.50 269 VAL A O 1
ATOM 2166 N N . ARG A 1 270 ? -1.972 6.983 6.373 1.00 97.62 270 ARG A N 1
ATOM 2167 C CA . ARG A 1 270 ? -0.751 7.185 5.589 1.00 97.62 270 ARG A CA 1
ATOM 2168 C C . ARG A 1 270 ? 0.426 6.442 6.236 1.00 97.62 270 ARG A C 1
ATOM 2170 O O . ARG A 1 270 ? 1.099 6.987 7.114 1.00 97.62 270 ARG A O 1
ATOM 2177 N N . PRO A 1 271 ? 0.697 5.181 5.846 1.00 97.31 271 PRO A N 1
ATOM 2178 C CA . PRO A 1 271 ? 1.859 4.456 6.348 1.00 97.31 271 PRO A CA 1
ATOM 2179 C C . PRO A 1 271 ? 3.140 4.944 5.656 1.00 97.31 271 PRO A C 1
ATOM 2181 O O . PRO A 1 271 ? 3.263 4.848 4.430 1.00 97.31 271 PRO A O 1
ATOM 2184 N N . LEU A 1 272 ? 4.123 5.414 6.429 1.00 94.88 272 LEU A N 1
ATOM 2185 C CA . LEU A 1 272 ? 5.429 5.820 5.887 1.00 94.88 272 LEU A CA 1
ATOM 2186 C C . LEU A 1 272 ? 6.244 4.591 5.465 1.00 94.88 272 LEU A C 1
ATOM 2188 O O . LEU A 1 272 ? 6.813 4.529 4.375 1.00 94.88 272 LEU A O 1
ATOM 2192 N N . THR A 1 273 ? 6.206 3.548 6.286 1.00 93.06 273 THR A N 1
ATOM 2193 C CA . THR A 1 273 ? 6.790 2.229 6.011 1.00 93.06 273 THR A CA 1
ATOM 2194 C C . THR A 1 273 ? 5.768 1.274 5.370 1.00 93.06 273 THR A C 1
ATOM 2196 O O . THR A 1 273 ? 4.647 1.662 5.037 1.00 93.06 273 THR A O 1
ATOM 2199 N N . GLY A 1 274 ? 6.162 0.026 5.099 1.00 90.75 274 GLY A N 1
ATOM 2200 C CA . GLY A 1 274 ? 5.311 -0.979 4.444 1.00 90.75 274 GLY A CA 1
ATOM 2201 C C . GLY A 1 274 ? 5.419 -2.367 5.071 1.00 90.75 274 GLY A C 1
ATOM 2202 O O . GLY A 1 274 ? 5.610 -3.344 4.349 1.00 90.75 274 GLY A O 1
ATOM 2203 N N . ARG A 1 275 ? 5.365 -2.466 6.406 1.00 94.44 275 ARG A N 1
ATOM 2204 C CA . ARG A 1 275 ? 5.459 -3.761 7.106 1.00 94.44 275 ARG A CA 1
ATOM 2205 C C . ARG A 1 275 ? 4.160 -4.565 6.961 1.00 94.44 275 ARG A C 1
ATOM 2207 O O . ARG A 1 275 ? 3.084 -4.011 6.733 1.00 94.44 275 ARG A O 1
ATOM 2214 N N . THR A 1 276 ? 4.256 -5.888 7.099 1.00 93.12 276 THR A N 1
ATOM 2215 C CA . THR A 1 276 ? 3.083 -6.782 7.034 1.00 93.12 276 THR A CA 1
ATOM 2216 C C . THR A 1 276 ? 2.058 -6.383 8.098 1.00 93.12 276 THR A C 1
ATOM 2218 O O . THR A 1 276 ? 2.428 -6.199 9.253 1.00 93.12 276 THR A O 1
ATOM 2221 N N . HIS A 1 277 ? 0.783 -6.256 7.713 1.00 96.25 277 HIS A N 1
ATOM 2222 C CA . HIS A 1 277 ? -0.326 -5.848 8.590 1.00 96.25 277 HIS A CA 1
ATOM 2223 C C . HIS A 1 277 ? -0.126 -4.501 9.316 1.00 96.25 277 HIS A C 1
ATOM 2225 O O . HIS A 1 277 ? -0.817 -4.243 10.297 1.00 96.25 277 HIS A O 1
ATOM 2231 N N . GLN A 1 278 ? 0.782 -3.628 8.860 1.00 97.50 278 GLN A N 1
ATOM 2232 C CA . GLN A 1 278 ? 1.205 -2.453 9.630 1.00 97.50 278 GLN A CA 1
ATOM 2233 C C . GLN A 1 278 ? 0.052 -1.574 10.124 1.00 97.50 278 GLN A C 1
ATOM 2235 O O . GLN A 1 278 ? -0.023 -1.276 11.311 1.00 97.50 278 GLN A O 1
ATOM 2240 N N . ILE A 1 279 ? -0.852 -1.182 9.221 1.00 98.31 279 ILE A N 1
ATOM 2241 C CA . ILE A 1 279 ? -1.993 -0.322 9.563 1.00 98.31 279 ILE A CA 1
ATOM 2242 C C . ILE A 1 279 ? -2.877 -1.002 10.617 1.00 98.31 279 ILE A C 1
ATOM 2244 O O . ILE A 1 279 ? -3.219 -0.398 11.627 1.00 98.31 279 ILE A O 1
ATOM 2248 N N . ARG A 1 280 ? -3.196 -2.280 10.393 1.00 98.31 280 ARG A N 1
ATOM 2249 C CA . ARG A 1 280 ? -4.085 -3.082 11.242 1.00 98.31 280 ARG A CA 1
ATOM 2250 C C . ARG A 1 280 ? -3.506 -3.249 12.647 1.00 98.31 280 ARG A C 1
ATOM 2252 O O . ARG A 1 280 ? -4.192 -2.990 13.626 1.00 98.31 280 ARG A O 1
ATOM 2259 N N . ALA A 1 281 ? -2.227 -3.615 12.732 1.00 97.38 281 ALA A N 1
ATOM 2260 C CA . ALA A 1 281 ? -1.527 -3.820 13.993 1.00 97.38 281 ALA A CA 1
ATOM 2261 C C . ALA A 1 281 ? -1.331 -2.514 14.777 1.00 97.38 281 ALA A C 1
ATOM 2263 O O . ALA A 1 281 ? -1.576 -2.502 15.977 1.00 97.38 281 ALA A O 1
ATOM 2264 N N . HIS A 1 282 ? -0.937 -1.414 14.121 1.00 97.44 282 HIS A N 1
ATOM 2265 C CA . HIS A 1 282 ? -0.765 -0.122 14.798 1.00 97.44 282 HIS A CA 1
ATOM 2266 C C . HIS A 1 282 ? -2.085 0.408 15.357 1.00 97.44 282 HIS A C 1
ATOM 2268 O O . HIS A 1 282 ? -2.128 0.820 16.511 1.00 97.44 282 HIS A O 1
ATOM 2274 N N . LEU A 1 283 ? -3.162 0.389 14.563 1.00 97.56 283 LEU A N 1
ATOM 2275 C CA . LEU A 1 283 ? -4.469 0.855 15.031 1.00 97.56 283 LEU A CA 1
ATOM 2276 C C . LEU A 1 283 ? -4.968 -0.010 16.198 1.00 97.56 283 LEU A C 1
ATOM 2278 O O . LEU A 1 283 ? -5.373 0.533 17.226 1.00 97.56 283 LEU A O 1
ATOM 2282 N N . ALA A 1 284 ? -4.841 -1.338 16.093 1.00 96.75 284 ALA A N 1
ATOM 2283 C CA . ALA A 1 284 ? -5.234 -2.252 17.163 1.00 96.75 284 ALA A CA 1
ATOM 2284 C C . ALA A 1 284 ? -4.417 -2.037 18.446 1.00 96.75 284 ALA A C 1
ATOM 2286 O O . ALA A 1 284 ? -4.979 -2.018 19.539 1.00 96.75 284 ALA A O 1
ATOM 2287 N N . ALA A 1 285 ? -3.109 -1.801 18.318 1.00 95.38 285 ALA A N 1
ATOM 2288 C CA . ALA A 1 285 ? -2.236 -1.459 19.437 1.00 95.38 285 ALA A CA 1
ATOM 2289 C C . ALA A 1 285 ? -2.599 -0.116 20.090 1.00 95.38 285 ALA A C 1
ATOM 2291 O O . ALA A 1 285 ? -2.431 0.048 21.296 1.00 95.38 285 ALA A O 1
ATOM 2292 N N . ALA A 1 286 ? -3.163 0.816 19.317 1.00 94.62 286 ALA A N 1
ATOM 2293 C CA . ALA A 1 286 ? -3.736 2.065 19.813 1.00 94.62 286 ALA A CA 1
ATOM 2294 C C . ALA A 1 286 ? -5.158 1.909 20.399 1.00 94.62 286 ALA A C 1
ATOM 2296 O O . ALA A 1 286 ? -5.781 2.905 20.755 1.00 94.62 286 ALA A O 1
ATOM 2297 N N . GLY A 1 287 ? -5.683 0.680 20.494 1.00 94.06 287 GLY A N 1
ATOM 2298 C CA . GLY A 1 287 ? -6.994 0.368 21.077 1.00 94.06 287 GLY A CA 1
ATOM 2299 C C . GLY A 1 287 ? -8.164 0.349 20.086 1.00 94.06 287 GLY A C 1
ATOM 2300 O O . GLY A 1 287 ? -9.289 0.030 20.484 1.00 94.06 287 GLY A O 1
ATOM 2301 N N . TYR A 1 288 ? -7.908 0.632 18.806 1.00 95.94 288 TYR A N 1
ATOM 2302 C CA . TYR A 1 288 ? -8.926 0.755 17.764 1.00 95.94 288 TYR A CA 1
ATOM 2303 C C . TYR A 1 288 ? -8.760 -0.328 16.699 1.00 95.94 288 TYR A C 1
ATOM 2305 O O . TYR A 1 288 ? -7.806 -0.332 15.925 1.00 95.94 288 TYR A O 1
ATOM 2313 N N . ALA A 1 289 ? -9.706 -1.256 16.622 1.00 96.81 289 ALA A N 1
ATOM 2314 C CA . ALA A 1 289 ? -9.687 -2.286 15.595 1.00 96.81 289 ALA A CA 1
ATOM 2315 C C . ALA A 1 289 ? -10.359 -1.790 14.312 1.00 96.81 289 ALA A C 1
ATOM 2317 O O . ALA A 1 289 ? -11.371 -1.092 14.367 1.00 96.81 289 ALA A O 1
ATOM 2318 N N . ILE A 1 290 ? -9.839 -2.196 13.150 1.00 98.31 290 ILE A N 1
ATOM 2319 C CA . ILE A 1 290 ? -10.544 -1.981 11.882 1.00 98.31 290 ILE A CA 1
ATOM 2320 C C . ILE A 1 290 ? -11.793 -2.864 11.858 1.00 98.31 290 ILE A C 1
ATOM 2322 O O . ILE A 1 290 ? -11.717 -4.066 12.117 1.00 98.31 290 ILE A O 1
ATOM 2326 N N . VAL A 1 291 ? -12.940 -2.280 11.522 1.00 97.56 291 VAL A N 1
ATOM 2327 C CA . VAL A 1 291 ? -14.217 -2.999 11.455 1.00 97.56 291 VAL A CA 1
ATOM 2328 C C . VAL A 1 291 ? -14.131 -4.122 10.417 1.00 97.56 291 VAL A C 1
ATOM 2330 O O . VAL A 1 291 ? -13.622 -3.917 9.315 1.00 97.56 291 VAL A O 1
ATOM 2333 N N . GLY A 1 292 ? -14.598 -5.321 10.779 1.00 96.12 292 GLY A N 1
ATOM 2334 C CA . GLY A 1 292 ? -14.552 -6.522 9.935 1.00 96.12 292 GLY A CA 1
ATOM 2335 C C . GLY A 1 292 ? -13.183 -7.221 9.870 1.00 96.12 292 GLY A C 1
ATOM 2336 O O . GLY A 1 292 ? -13.025 -8.214 9.155 1.00 96.12 292 GLY A O 1
ATOM 2337 N N . ASP A 1 293 ? -12.170 -6.739 10.600 1.00 97.31 293 ASP A N 1
ATOM 2338 C CA . ASP A 1 293 ? -10.860 -7.390 10.659 1.00 97.31 293 ASP A CA 1
ATOM 2339 C C . ASP A 1 293 ? -10.905 -8.703 11.458 1.00 97.31 293 ASP A C 1
ATOM 2341 O O . ASP A 1 293 ? -10.916 -8.710 12.683 1.00 97.31 293 ASP A O 1
ATOM 2345 N N . LYS A 1 294 ? -10.823 -9.836 10.757 1.00 95.06 294 LYS A N 1
ATOM 2346 C CA . LYS A 1 294 ? -10.870 -11.191 11.347 1.00 95.06 294 LYS A CA 1
ATOM 2347 C C . LYS A 1 294 ? -9.701 -11.549 12.268 1.00 95.06 294 LYS A C 1
ATOM 2349 O O . LYS A 1 294 ? -9.681 -12.637 12.835 1.00 95.06 294 LYS A O 1
ATOM 2354 N N . VAL A 1 295 ? -8.662 -10.719 12.317 1.00 95.81 295 VAL A N 1
ATO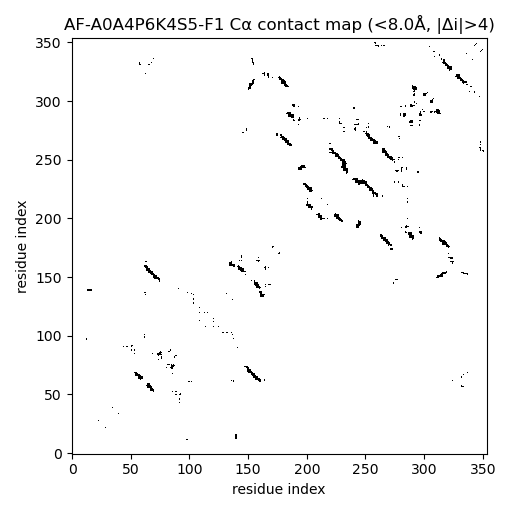M 2355 C CA . VAL A 1 295 ? -7.479 -10.964 13.144 1.00 95.81 295 VAL A CA 1
ATOM 2356 C C . VAL A 1 295 ? -7.449 -9.996 14.307 1.00 95.81 295 VAL A C 1
ATOM 2358 O O . VAL A 1 295 ? -7.254 -10.446 15.424 1.00 95.81 295 VAL A O 1
ATOM 2361 N N . TYR A 1 296 ? -7.607 -8.699 14.052 1.00 96.75 296 TYR A N 1
ATOM 2362 C CA . TYR A 1 296 ? -7.372 -7.646 15.043 1.00 96.75 296 TYR A CA 1
ATOM 2363 C C . TYR A 1 296 ? -8.645 -7.043 15.639 1.00 96.75 296 TYR A C 1
ATOM 2365 O O . TYR A 1 296 ? -8.533 -6.223 16.547 1.00 96.75 296 TYR A O 1
ATOM 2373 N N . ALA A 1 297 ? -9.829 -7.412 15.149 1.00 95.12 297 ALA A N 1
ATOM 2374 C CA . ALA A 1 297 ? -11.098 -6.998 15.735 1.00 95.12 297 ALA A CA 1
ATOM 2375 C C . ALA A 1 297 ? -11.674 -8.094 16.642 1.00 95.12 297 ALA A C 1
ATOM 2377 O O . ALA A 1 297 ? -11.373 -9.277 16.453 1.00 95.12 297 ALA A O 1
ATOM 2378 N N . PRO A 1 298 ? -12.489 -7.717 17.641 1.00 91.31 298 PRO A N 1
ATOM 2379 C CA . PRO A 1 298 ? -13.301 -8.680 18.366 1.00 91.31 298 PRO A CA 1
ATOM 2380 C C . PRO A 1 298 ? -14.314 -9.331 17.418 1.00 91.31 298 PRO A C 1
ATOM 2382 O O . PRO A 1 298 ? -14.686 -8.748 16.397 1.00 91.31 298 PRO A O 1
ATOM 2385 N N . GLU A 1 299 ? -14.782 -10.526 17.781 1.00 91.38 299 GLU A N 1
ATOM 2386 C CA . GLU A 1 299 ? -15.892 -11.162 17.070 1.00 91.38 299 GLU A CA 1
ATOM 2387 C C . GLU A 1 299 ? -17.106 -10.221 17.090 1.00 91.38 299 GLU A C 1
ATOM 2389 O O . GLU A 1 299 ? -17.499 -9.750 18.166 1.00 91.38 299 GLU A O 1
ATOM 2394 N N . PRO A 1 300 ? -17.680 -9.890 15.923 1.00 90.56 300 PRO A N 1
ATOM 2395 C CA . PRO A 1 300 ? -18.765 -8.935 15.867 1.00 9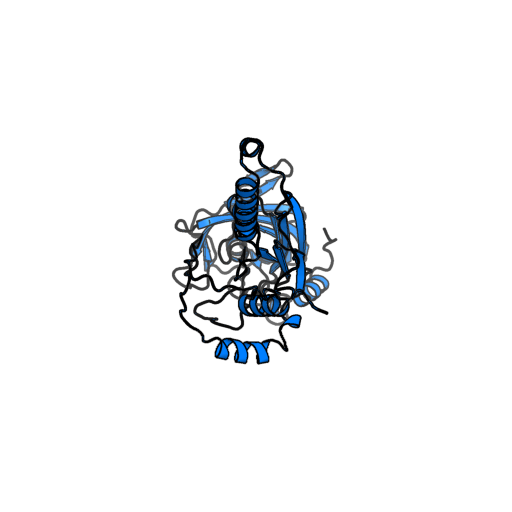0.56 300 PRO A CA 1
ATOM 2396 C C . PRO A 1 300 ? -20.030 -9.548 16.469 1.00 90.56 300 PRO A C 1
ATOM 2398 O O . PRO A 1 300 ? -20.376 -10.701 16.212 1.00 90.56 300 PRO A O 1
ATOM 2401 N N . VAL A 1 301 ? -20.758 -8.751 17.247 1.00 90.94 301 VAL A N 1
ATOM 2402 C CA . VAL A 1 301 ? -22.074 -9.153 17.752 1.00 90.94 301 VAL A CA 1
ATOM 2403 C C . VAL A 1 301 ? -23.038 -9.251 16.559 1.00 90.94 301 VAL A C 1
ATOM 2405 O O . VAL A 1 301 ? -23.055 -8.322 15.742 1.00 90.94 301 VAL A O 1
ATOM 2408 N N . PRO A 1 302 ? -23.829 -10.335 16.419 1.00 92.62 302 PRO A N 1
ATOM 2409 C CA . PRO A 1 302 ? -24.808 -10.462 15.342 1.00 92.62 302 PRO A CA 1
ATOM 2410 C C . PRO A 1 302 ? -25.720 -9.237 15.232 1.00 92.62 302 PRO A C 1
ATOM 2412 O O . PRO A 1 302 ? -25.996 -8.572 16.225 1.00 92.62 302 PRO A O 1
ATOM 2415 N N . GLU A 1 303 ? -26.169 -8.939 14.012 1.00 89.44 303 GLU A N 1
ATOM 2416 C CA . GLU A 1 303 ? -27.072 -7.813 13.705 1.00 89.44 303 GLU A CA 1
ATOM 2417 C C . GLU A 1 303 ? -26.490 -6.404 13.947 1.00 89.44 303 GLU A C 1
ATOM 2419 O O . GLU A 1 303 ? -27.174 -5.404 13.731 1.00 89.44 303 GLU A O 1
ATOM 2424 N N . THR A 1 304 ? -25.209 -6.284 14.309 1.00 91.94 304 THR A N 1
ATOM 2425 C CA . THR A 1 304 ? -24.517 -4.986 14.377 1.00 91.94 304 THR A CA 1
ATOM 2426 C C . THR A 1 304 ? -23.959 -4.550 13.018 1.00 91.94 304 THR A C 1
ATOM 2428 O O . THR A 1 304 ? -23.707 -5.392 12.148 1.00 91.94 304 THR A O 1
ATOM 2431 N N . PRO A 1 305 ? -23.670 -3.245 12.821 1.00 92.31 305 PRO A N 1
ATOM 2432 C CA . PRO A 1 305 ? -22.981 -2.775 11.620 1.00 92.31 305 PRO A CA 1
ATOM 2433 C C . PRO A 1 305 ? -21.666 -3.523 11.364 1.00 92.31 305 PRO A C 1
ATOM 2435 O O . PRO A 1 305 ? -21.379 -3.881 10.222 1.00 92.31 305 PRO A O 1
ATOM 2438 N N . ALA A 1 306 ? -20.905 -3.839 12.417 1.00 91.75 306 ALA A N 1
ATOM 2439 C CA . ALA A 1 306 ? -19.653 -4.582 12.306 1.00 91.75 306 ALA A CA 1
ATOM 2440 C C . ALA A 1 306 ? -19.841 -6.010 11.761 1.00 91.75 306 ALA A C 1
ATOM 2442 O O . ALA A 1 306 ? -19.007 -6.471 10.985 1.00 91.75 306 ALA A O 1
ATOM 2443 N N . ALA A 1 307 ? -20.945 -6.686 12.104 1.00 92.62 307 ALA A N 1
ATOM 2444 C CA . ALA A 1 307 ? -21.253 -8.033 11.613 1.00 92.62 307 ALA A CA 1
ATOM 2445 C C . ALA A 1 307 ? -21.639 -8.077 10.126 1.00 92.62 307 ALA A C 1
ATOM 2447 O O . ALA A 1 307 ? -21.589 -9.140 9.511 1.00 92.62 307 ALA A O 1
ATOM 2448 N N . SER A 1 308 ? -22.019 -6.938 9.535 1.00 94.38 308 SER A N 1
ATOM 2449 C CA . SER A 1 308 ? -22.394 -6.871 8.115 1.00 94.38 308 SER A CA 1
ATOM 2450 C C . SER A 1 308 ? -21.195 -6.866 7.155 1.00 94.38 308 SER A C 1
ATOM 2452 O O . SER A 1 308 ? -21.375 -7.104 5.961 1.00 94.38 308 SER A O 1
ATOM 2454 N N . LEU A 1 309 ? -19.972 -6.645 7.657 1.00 94.62 309 LEU A N 1
ATOM 2455 C CA . LEU A 1 309 ? -18.744 -6.733 6.866 1.00 94.62 309 LEU A CA 1
ATOM 2456 C C . LEU A 1 309 ? -18.082 -8.098 7.016 1.00 94.62 309 LEU A C 1
ATOM 2458 O O . LEU A 1 309 ? -17.830 -8.586 8.113 1.00 94.62 309 LEU A O 1
ATOM 2462 N N . THR A 1 310 ? -17.712 -8.690 5.884 1.00 94.19 310 THR A N 1
ATOM 2463 C CA . THR A 1 310 ? -17.054 -10.004 5.832 1.00 94.19 310 THR A CA 1
ATOM 2464 C C . THR A 1 310 ? -15.527 -9.916 5.800 1.00 94.19 310 THR A C 1
ATOM 2466 O O . THR A 1 310 ? -14.850 -10.950 5.739 1.00 94.19 310 THR A O 1
ATOM 2469 N N . ARG A 1 311 ? -14.975 -8.699 5.818 1.00 96.19 311 ARG A N 1
ATOM 2470 C CA . ARG A 1 311 ? -13.543 -8.387 5.751 1.00 96.19 311 ARG A CA 1
ATOM 2471 C C . ARG A 1 311 ? -13.247 -7.024 6.365 1.00 96.19 311 ARG A C 1
ATOM 2473 O O . ARG A 1 311 ? -14.163 -6.231 6.567 1.00 96.19 311 ARG A O 1
ATOM 2480 N N . GLN A 1 312 ? -11.965 -6.729 6.581 1.00 97.69 312 GLN A N 1
ATOM 2481 C CA . GLN A 1 312 ? -11.550 -5.430 7.094 1.00 97.69 312 GLN A CA 1
ATOM 2482 C C . GLN A 1 312 ? -12.001 -4.289 6.171 1.00 97.69 312 GLN A C 1
ATOM 2484 O O . GLN A 1 312 ? -11.757 -4.325 4.958 1.00 97.69 312 GLN A O 1
ATOM 2489 N N . PHE A 1 313 ? -12.582 -3.241 6.756 1.00 98.19 313 PHE A N 1
ATOM 2490 C CA . PHE A 1 313 ? -12.766 -1.953 6.096 1.00 98.19 313 PHE A CA 1
ATOM 2491 C C . PHE A 1 313 ? -11.398 -1.287 5.955 1.00 98.19 313 PHE A C 1
ATOM 2493 O O . PHE A 1 313 ? -11.019 -0.422 6.738 1.00 98.19 313 PHE A O 1
ATOM 2500 N N . LEU A 1 314 ? -10.615 -1.750 4.985 1.00 98.62 314 LEU A N 1
ATOM 2501 C CA . LEU A 1 314 ? -9.315 -1.199 4.640 1.00 98.62 314 LEU A CA 1
ATOM 2502 C C . LEU A 1 314 ? -9.172 -1.187 3.122 1.00 98.62 314 LEU A C 1
ATOM 2504 O O . LEU A 1 314 ? -9.277 -2.226 2.462 1.00 98.62 314 LEU A O 1
ATOM 2508 N N . HIS A 1 315 ? -8.914 -0.002 2.580 1.00 98.62 315 HIS A N 1
ATOM 2509 C CA . HIS A 1 315 ? -8.835 0.222 1.145 1.00 98.62 315 HIS A CA 1
ATOM 2510 C C . HIS A 1 315 ? -7.661 1.139 0.805 1.00 98.62 315 HIS A C 1
ATOM 2512 O O . HIS A 1 315 ? -7.582 2.249 1.322 1.00 98.62 315 HIS A O 1
ATOM 2518 N N . ALA A 1 316 ? -6.750 0.694 -0.060 1.00 98.50 316 ALA A N 1
ATOM 2519 C CA . ALA A 1 316 ? -5.659 1.500 -0.599 1.00 98.50 316 ALA A CA 1
ATOM 2520 C C . ALA A 1 316 ? -6.212 2.488 -1.636 1.00 98.50 316 ALA A C 1
ATOM 2522 O O . ALA A 1 316 ? -6.251 2.207 -2.830 1.00 98.50 316 ALA A O 1
ATOM 2523 N N . HIS A 1 317 ? -6.674 3.639 -1.160 1.00 98.44 317 HIS A N 1
ATOM 2524 C CA . HIS A 1 317 ? -7.397 4.615 -1.965 1.00 98.44 317 HIS A CA 1
ATOM 2525 C C . HIS A 1 317 ? -6.521 5.313 -3.010 1.00 98.44 317 HIS A C 1
ATOM 2527 O O . HIS A 1 317 ? -6.943 5.471 -4.152 1.00 98.44 317 HIS A O 1
ATOM 2533 N N . SER A 1 318 ? -5.301 5.735 -2.657 1.00 98.50 318 SER A N 1
ATOM 2534 C CA . SER A 1 318 ? -4.428 6.393 -3.637 1.00 98.50 318 SER A CA 1
ATOM 2535 C C . SER A 1 318 ? -2.939 6.170 -3.416 1.00 98.50 318 SER A C 1
ATOM 2537 O O . SER A 1 318 ? -2.481 6.056 -2.277 1.00 98.50 318 SER A O 1
ATOM 2539 N N . LEU A 1 319 ? -2.191 6.199 -4.518 1.00 98.38 319 LEU A N 1
ATOM 2540 C CA . LEU A 1 319 ? -0.735 6.121 -4.574 1.00 98.38 319 LEU A CA 1
ATOM 2541 C C . LEU A 1 319 ? -0.197 7.338 -5.325 1.00 98.38 319 LEU A C 1
ATOM 2543 O O . LEU A 1 319 ? -0.568 7.565 -6.476 1.00 98.38 319 LEU A O 1
ATOM 2547 N N . GLU A 1 320 ? 0.690 8.096 -4.690 1.00 98.38 320 GLU A N 1
ATOM 2548 C CA . GLU A 1 320 ? 1.398 9.216 -5.307 1.00 98.38 320 GLU A CA 1
ATOM 2549 C C . GLU A 1 320 ? 2.890 8.929 -5.387 1.00 98.38 320 GLU A C 1
ATOM 2551 O O . GLU A 1 320 ? 3.515 8.547 -4.395 1.00 98.38 320 GLU A O 1
ATOM 2556 N N . LEU A 1 321 ? 3.450 9.118 -6.579 1.00 97.75 321 LEU A N 1
ATOM 2557 C CA . LEU A 1 321 ? 4.862 8.902 -6.873 1.00 97.75 321 LEU A CA 1
ATOM 2558 C C . LEU A 1 321 ? 5.332 9.834 -7.991 1.00 97.75 321 LEU A C 1
ATOM 2560 O O . LEU A 1 321 ? 4.530 10.359 -8.765 1.00 97.75 321 LEU A O 1
ATOM 2564 N N . GLN A 1 322 ? 6.645 10.006 -8.098 1.00 98.06 322 GLN A N 1
ATOM 2565 C CA . GLN A 1 322 ? 7.277 10.578 -9.283 1.00 98.06 322 GLN A CA 1
ATOM 2566 C C . GLN A 1 322 ? 7.492 9.462 -10.305 1.00 98.06 322 GLN A C 1
ATOM 2568 O O . GLN A 1 322 ? 8.059 8.417 -9.981 1.00 98.06 322 GLN A O 1
ATOM 2573 N N . ARG A 1 323 ? 7.005 9.636 -11.533 1.00 95.25 323 ARG A N 1
ATOM 2574 C CA . ARG A 1 323 ? 7.167 8.611 -12.570 1.00 95.25 323 ARG A CA 1
ATOM 2575 C C . ARG A 1 323 ? 8.509 8.755 -13.291 1.00 95.25 323 ARG A C 1
ATOM 2577 O O . ARG A 1 323 ? 9.041 9.851 -13.445 1.00 95.25 323 ARG A O 1
ATOM 2584 N N . TYR A 1 324 ? 9.014 7.641 -13.801 1.00 95.88 324 TYR A N 1
ATOM 2585 C CA . TYR A 1 324 ? 10.110 7.630 -14.767 1.00 95.88 324 TYR A CA 1
ATOM 2586 C C . TYR A 1 324 ? 9.554 7.858 -16.189 1.00 95.88 324 TYR A C 1
ATOM 2588 O O . TYR A 1 324 ? 8.451 7.383 -16.461 1.00 95.88 324 TYR A O 1
ATOM 2596 N N . PRO A 1 325 ? 10.278 8.529 -17.110 1.00 93.62 325 PRO A N 1
ATOM 2597 C CA . PRO A 1 325 ? 11.605 9.144 -16.966 1.00 93.62 325 PRO A CA 1
ATOM 2598 C C . PRO A 1 325 ? 11.602 10.617 -16.539 1.00 93.62 325 PRO A C 1
ATOM 2600 O O . PRO A 1 325 ? 12.667 11.177 -16.291 1.00 93.62 325 PRO A O 1
ATOM 2603 N N . ASP A 1 326 ? 10.439 11.262 -16.483 1.00 94.44 326 ASP A N 1
ATOM 2604 C CA . ASP A 1 326 ? 10.327 12.723 -16.405 1.00 94.44 326 ASP A CA 1
ATOM 2605 C C . ASP A 1 326 ? 10.193 13.288 -14.981 1.00 94.44 326 ASP A C 1
ATOM 2607 O O . ASP A 1 326 ? 10.126 14.502 -14.808 1.00 94.44 326 ASP A O 1
ATOM 2611 N N . ASN A 1 327 ? 10.163 12.430 -13.956 1.00 96.25 327 ASN A N 1
ATOM 2612 C CA . ASN A 1 327 ? 9.894 12.782 -12.558 1.00 96.25 327 ASN A CA 1
ATOM 2613 C C . ASN A 1 327 ? 8.549 13.496 -12.343 1.00 96.25 327 ASN A C 1
ATOM 2615 O O . ASN A 1 327 ? 8.350 14.144 -11.310 1.00 96.25 327 ASN A O 1
ATOM 2619 N N . LYS A 1 328 ? 7.603 13.391 -13.287 1.00 96.31 328 LYS A N 1
ATOM 2620 C CA . LYS A 1 328 ? 6.287 14.009 -13.125 1.00 96.31 328 LYS A CA 1
ATOM 2621 C C . LYS A 1 328 ? 5.571 13.363 -11.941 1.00 96.31 328 LYS A C 1
ATOM 2623 O O . LYS A 1 328 ? 5.450 12.140 -11.872 1.00 96.31 328 LYS A O 1
ATOM 2628 N N . SER A 1 329 ? 5.077 14.192 -11.023 1.00 97.06 329 SER A N 1
ATOM 2629 C CA . SER A 1 329 ? 4.238 13.724 -9.918 1.00 97.06 329 SER A CA 1
ATOM 2630 C C . SER A 1 329 ? 2.910 13.203 -10.465 1.00 97.06 329 SER A C 1
ATOM 2632 O O . SER A 1 329 ? 2.250 13.880 -11.259 1.00 97.06 329 SER A O 1
ATOM 2634 N N . CYS A 1 330 ? 2.539 11.986 -10.085 1.00 96.75 330 CYS A N 1
ATOM 2635 C CA . CYS A 1 330 ? 1.312 11.324 -10.510 1.00 96.75 330 CYS A CA 1
ATOM 2636 C C . CYS A 1 330 ? 0.584 10.757 -9.295 1.00 96.75 330 CYS A C 1
ATOM 2638 O O . CYS A 1 330 ? 1.200 10.101 -8.457 1.00 96.75 330 CYS A O 1
ATOM 2640 N N . ARG A 1 331 ? -0.732 10.992 -9.233 1.00 98.12 331 ARG A N 1
ATOM 2641 C CA . ARG A 1 331 ? -1.649 10.411 -8.251 1.00 98.12 331 ARG A CA 1
ATOM 2642 C C . ARG A 1 331 ? -2.542 9.399 -8.954 1.00 98.12 331 ARG A C 1
ATOM 2644 O O . ARG A 1 331 ? -3.302 9.769 -9.844 1.00 98.12 331 ARG A O 1
ATOM 2651 N N . PHE A 1 332 ? -2.472 8.147 -8.527 1.00 98.25 332 PHE A N 1
ATOM 2652 C CA . PHE A 1 332 ? -3.358 7.081 -8.983 1.00 98.25 332 PHE A CA 1
ATOM 2653 C C . PHE A 1 332 ? -4.395 6.805 -7.904 1.00 98.25 332 PHE A C 1
ATOM 2655 O O . PHE A 1 332 ? -4.028 6.616 -6.744 1.00 98.25 332 PHE A O 1
ATOM 2662 N N . VAL A 1 333 ? -5.672 6.800 -8.278 1.00 98.25 333 VAL A N 1
ATOM 2663 C CA . VAL A 1 333 ? -6.794 6.648 -7.346 1.00 98.25 333 VAL A CA 1
ATOM 2664 C C . VAL A 1 333 ? -7.574 5.390 -7.703 1.00 98.25 333 VAL A C 1
ATOM 2666 O O . VAL A 1 333 ? -7.935 5.194 -8.861 1.00 98.25 333 VAL A O 1
ATOM 2669 N N . ALA A 1 334 ? -7.824 4.548 -6.705 1.00 96.94 334 ALA A N 1
ATOM 2670 C CA . ALA A 1 334 ? -8.777 3.455 -6.789 1.00 96.94 334 ALA A CA 1
ATOM 2671 C C . ALA A 1 334 ? -10.109 3.911 -6.160 1.00 96.94 334 ALA A C 1
ATOM 2673 O O . ALA A 1 334 ? -10.095 4.492 -5.066 1.00 96.94 334 ALA A O 1
ATOM 2674 N N . PRO A 1 335 ? -11.256 3.680 -6.827 1.00 95.94 335 PRO A N 1
ATOM 2675 C CA . PRO A 1 335 ? -12.552 3.900 -6.204 1.00 95.94 335 PRO A CA 1
ATOM 2676 C C . PRO A 1 335 ? -12.716 2.951 -5.014 1.00 95.94 335 PRO A C 1
ATOM 2678 O O . PRO A 1 335 ? -12.226 1.816 -5.042 1.00 95.94 335 PRO A O 1
ATOM 2681 N N . LEU A 1 336 ? -13.415 3.423 -3.978 1.00 95.94 336 LEU A N 1
ATOM 2682 C CA . LEU A 1 336 ? -13.753 2.594 -2.828 1.00 95.94 336 LEU A CA 1
ATOM 2683 C C . LEU A 1 336 ? -14.521 1.359 -3.313 1.00 95.94 336 LEU A C 1
ATOM 2685 O O . LEU A 1 336 ? -15.418 1.478 -4.139 1.00 95.94 336 LEU A O 1
ATOM 2689 N N . ALA A 1 337 ? -14.146 0.180 -2.819 1.00 95.56 337 ALA A N 1
ATOM 2690 C CA . ALA A 1 337 ? -14.824 -1.057 -3.193 1.00 95.56 337 ALA A CA 1
ATOM 2691 C C . ALA A 1 337 ? -16.305 -1.015 -2.783 1.00 95.56 337 ALA A C 1
ATOM 2693 O O . ALA A 1 337 ? -16.613 -0.533 -1.691 1.00 95.56 337 ALA A O 1
ATOM 2694 N N . ASP A 1 338 ? -17.187 -1.542 -3.634 1.00 95.06 338 ASP A N 1
ATOM 2695 C CA . ASP A 1 338 ? -18.646 -1.415 -3.502 1.00 95.06 338 ASP A CA 1
ATOM 2696 C C . ASP A 1 338 ? -19.169 -1.852 -2.130 1.00 95.06 338 ASP A C 1
ATOM 2698 O O . ASP A 1 338 ? -19.981 -1.164 -1.519 1.00 95.06 338 ASP A O 1
ATOM 2702 N N . ASP A 1 339 ? -18.651 -2.961 -1.597 1.00 95.25 339 ASP A N 1
ATOM 2703 C CA . ASP A 1 339 ? -19.015 -3.474 -0.275 1.00 95.25 339 ASP A CA 1
ATOM 2704 C C . ASP A 1 339 ? -18.703 -2.478 0.856 1.00 95.25 339 ASP A C 1
ATOM 2706 O O . ASP A 1 339 ? -19.494 -2.319 1.786 1.00 95.25 339 ASP A O 1
ATOM 2710 N N . LEU A 1 340 ? -17.577 -1.767 0.757 1.00 96.62 340 LEU A N 1
ATOM 2711 C CA . LEU A 1 340 ? -17.193 -0.726 1.709 1.00 96.62 340 LEU A CA 1
ATOM 2712 C C . LEU A 1 340 ? -17.958 0.574 1.472 1.00 96.62 340 LEU A C 1
ATOM 2714 O O . LEU A 1 340 ? -18.308 1.240 2.440 1.00 96.62 340 LEU A O 1
ATOM 2718 N N . ALA A 1 341 ? -18.221 0.940 0.216 1.00 95.25 341 ALA A N 1
ATOM 2719 C CA . ALA A 1 341 ? -18.987 2.137 -0.122 1.00 95.25 341 ALA A CA 1
ATOM 2720 C C . ALA A 1 341 ? -20.423 2.039 0.408 1.00 95.25 341 ALA A C 1
ATOM 2722 O O . ALA A 1 341 ? -20.858 2.912 1.153 1.00 95.25 341 ALA A O 1
ATOM 2723 N N . ILE A 1 342 ? -21.101 0.919 0.139 1.00 94.94 342 ILE A N 1
ATOM 2724 C CA . ILE A 1 342 ? -22.454 0.632 0.637 1.00 94.94 342 ILE A CA 1
ATOM 2725 C C . ILE A 1 342 ? -22.485 0.654 2.170 1.00 94.94 342 ILE A C 1
ATOM 2727 O O . ILE A 1 342 ? -23.399 1.219 2.774 1.00 94.94 342 ILE A O 1
ATOM 2731 N N . TRP A 1 343 ? -21.485 0.047 2.819 1.00 95.38 343 TRP A N 1
ATOM 2732 C CA . TRP A 1 343 ? -21.393 0.070 4.277 1.00 95.38 343 TRP A CA 1
ATOM 2733 C C . TRP A 1 343 ? -21.206 1.497 4.805 1.00 95.38 343 TRP A C 1
ATOM 2735 O O . TRP A 1 343 ? -21.894 1.911 5.739 1.00 95.38 343 TRP A O 1
ATOM 2745 N N . LEU A 1 344 ? -20.302 2.264 4.191 1.00 94.31 344 LEU A N 1
ATOM 2746 C CA . LEU A 1 344 ? -20.004 3.633 4.596 1.00 94.31 344 LEU A CA 1
ATOM 2747 C C . LEU A 1 344 ? -21.230 4.532 4.457 1.00 94.31 344 LEU A C 1
ATOM 2749 O O . LEU A 1 344 ? -21.586 5.198 5.420 1.00 94.31 344 LEU A O 1
ATOM 2753 N N . GLU A 1 345 ? -21.916 4.494 3.316 1.00 92.31 345 GLU A N 1
ATOM 2754 C CA . GLU A 1 345 ? -23.140 5.267 3.079 1.00 92.31 345 GLU A CA 1
ATOM 2755 C C . GLU A 1 345 ? -24.227 4.953 4.111 1.00 92.31 345 GLU A C 1
ATOM 2757 O O . GLU A 1 345 ? -24.910 5.850 4.604 1.00 92.31 345 GLU A O 1
ATOM 2762 N N . ARG A 1 346 ? -24.368 3.679 4.489 1.00 92.81 346 ARG A N 1
ATOM 2763 C CA . ARG A 1 346 ? -25.392 3.250 5.443 1.00 92.81 346 ARG A CA 1
ATOM 2764 C C . ARG A 1 346 ? -25.101 3.702 6.872 1.00 92.81 346 ARG A C 1
ATOM 2766 O O . ARG A 1 346 ? -26.022 4.106 7.584 1.00 92.81 346 ARG A O 1
ATOM 2773 N N . TYR A 1 347 ? -23.850 3.597 7.315 1.00 92.19 347 TYR A N 1
ATOM 2774 C CA . TYR A 1 347 ? -23.506 3.756 8.731 1.00 92.19 347 TYR A CA 1
ATOM 2775 C C . TYR A 1 347 ? -22.804 5.076 9.044 1.00 92.19 347 TYR A C 1
ATOM 2777 O O . TYR A 1 347 ? -23.018 5.613 10.127 1.00 92.19 347 TYR A O 1
ATOM 2785 N N . ILE A 1 348 ? -22.095 5.676 8.087 1.00 89.06 348 ILE A N 1
ATOM 2786 C CA . ILE A 1 348 ? -21.412 6.975 8.196 1.00 89.06 348 ILE A CA 1
ATOM 2787 C C . ILE A 1 348 ? -21.755 7.834 6.956 1.00 89.06 348 ILE A C 1
ATOM 2789 O O . ILE A 1 348 ? -20.887 8.071 6.123 1.00 89.06 348 ILE A O 1
ATOM 2793 N N . PRO A 1 349 ? -23.007 8.312 6.810 1.00 67.19 349 PRO A N 1
ATOM 2794 C CA . PRO A 1 349 ? -23.488 9.009 5.608 1.00 67.19 349 PRO A CA 1
ATOM 2795 C C . PRO A 1 349 ? -22.879 10.404 5.375 1.00 67.19 349 PRO A C 1
ATOM 2797 O O . PRO A 1 349 ? -23.091 10.983 4.315 1.00 67.19 349 PRO A O 1
ATOM 2800 N N . GLU A 1 350 ? -22.113 10.950 6.329 1.00 62.12 350 GLU A N 1
ATOM 2801 C CA . GLU A 1 350 ? -21.432 12.242 6.177 1.00 62.12 350 GLU A CA 1
ATOM 2802 C C . GLU A 1 350 ? -19.904 12.163 6.315 1.00 62.12 350 GLU A C 1
ATOM 2804 O O . GLU A 1 350 ? -19.329 12.582 7.321 1.00 62.12 350 GLU A O 1
ATOM 2809 N N . PRO A 1 351 ? -19.196 11.745 5.261 1.00 53.78 351 PRO A N 1
ATOM 2810 C CA . PRO A 1 351 ? -17.859 12.216 4.996 1.00 53.78 351 PRO A CA 1
ATOM 2811 C C . PRO A 1 351 ? -17.945 13.049 3.717 1.00 53.78 351 PRO A C 1
ATOM 2813 O O . PRO A 1 351 ? -17.961 12.502 2.616 1.00 53.78 351 PRO A O 1
ATOM 2816 N N . LYS A 1 352 ? -18.040 14.382 3.831 1.00 42.03 352 LYS A N 1
ATOM 2817 C CA . LYS A 1 352 ? -17.830 15.239 2.652 1.00 42.03 352 LYS A CA 1
ATOM 2818 C C . LYS A 1 352 ? -16.484 14.827 2.021 1.00 42.03 352 LYS A C 1
ATOM 2820 O O . LYS A 1 352 ? -15.490 14.807 2.749 1.00 42.03 352 LYS A O 1
ATOM 2825 N N . PRO A 1 353 ? -16.448 14.437 0.736 1.00 39.66 353 PRO A N 1
ATOM 2826 C CA . PRO A 1 353 ? -15.257 13.857 0.129 1.00 39.66 353 PRO A CA 1
ATOM 2827 C C . PRO A 1 353 ? -14.111 14.875 0.052 1.00 39.66 353 PRO A C 1
ATOM 2829 O O . PRO A 1 353 ? -14.345 16.069 -0.150 1.00 39.66 353 PRO A O 1
ATOM 2832 N N . LEU A 1 354 ? -12.888 14.365 0.234 1.00 40.56 354 LEU A N 1
ATOM 2833 C CA . LEU A 1 354 ? -11.614 15.020 -0.087 1.00 40.56 354 LEU A CA 1
ATOM 2834 C C . LEU A 1 354 ? -11.376 15.087 -1.597 1.00 40.56 354 LEU A C 1
ATOM 2836 O O . LEU A 1 354 ? -11.705 14.089 -2.282 1.00 40.56 354 LEU A O 1
#

Foldseek 3Di:
DDDDDDPPPPDQQQDPDPDDDDDDDDDPPDDDDDDDPVVVVVVLVVCVVPLPPQWAWLDDDLWKTKIKHAAQAFAAADPVDNDPHVLSSVLSVDVVVGFDPDAPDQDDQDPVCPPPDPVVSVVVSVVVRVVCCQASNFDSGWAFLAGDDRGAIEMTMTTRGNNQNVQFNVCLVVLVKWWKKKFKKFFAWDPQLAAPDDKWKWWQDPVRDTHTDDLVPDDADAFTKIKIWAFWDQDPVDNVDIHGDPVGHTWMKMKGFQDDDDRMTIITITTSHRDVCRVQSRCLNSRIHTQLDPPTHDDDDPPDLSVQHPHGRMYRAWMWFQGPPPRDIDIGGDPRDPSNVVSCCVGPVDRPDD

InterPro domains:
  IPR006145 Pseudouridine synthase, RsuA/RluA-like [PF00849] (63-285)
  IPR006145 Pseudouridine synthase, RsuA/RluA-like [cd02869] (64-321)
  IPR020103 Pseudouridine synthase, catalytic domain superfamily [SSF55120] (55-345)
  IPR050188 RluA Pseudouridine Synthase [PTHR21600] (38-341)

Solvent-accessible surface area (backbone atoms only — not comparable to full-atom values): 20482 Å² total; per-residue (Å²): 142,80,89,84,81,79,83,77,78,83,70,72,88,66,68,88,72,92,70,86,84,85,83,87,77,100,63,89,80,78,83,74,83,81,78,55,74,65,64,51,48,60,53,45,63,70,45,64,82,57,47,80,77,64,48,48,79,71,45,74,60,82,37,39,40,29,32,31,42,46,53,75,41,38,51,56,68,41,98,91,40,75,65,89,20,48,44,58,47,51,50,53,55,46,60,75,64,55,77,80,90,82,69,80,79,91,72,80,81,59,82,86,48,74,84,48,55,71,73,55,46,50,53,52,50,51,54,50,50,52,51,43,45,69,38,62,32,74,42,85,60,62,41,78,72,65,86,61,55,35,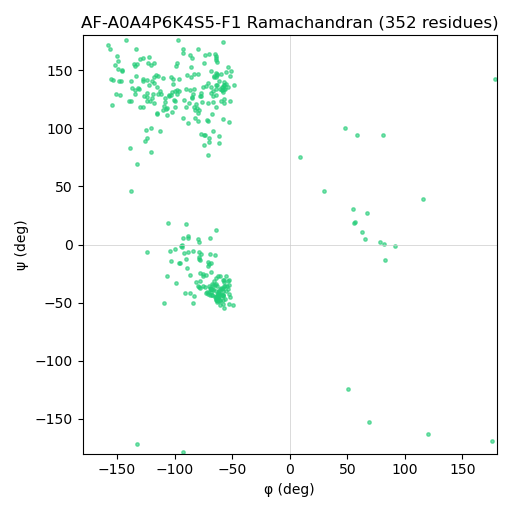49,35,25,21,50,45,47,29,19,26,11,58,52,30,35,54,56,44,51,49,31,60,74,68,51,68,43,48,42,38,25,43,32,36,30,28,75,58,24,48,79,84,37,47,54,78,43,79,64,47,47,25,40,48,45,97,89,72,49,77,43,81,50,61,90,88,66,78,73,90,49,63,78,41,34,36,38,41,37,35,20,45,27,70,30,88,88,48,79,90,45,48,36,34,30,89,91,21,51,80,36,40,36,35,36,33,28,66,26,69,47,93,73,37,35,38,29,44,35,36,47,59,50,85,59,82,63,44,71,56,35,52,37,12,38,67,40,29,9,36,37,27,23,89,80,46,27,60,86,58,58,82,94,36,78,50,46,75,40,96,40,35,41,39,32,32,34,30,43,32,42,57,41,69,93,79,58,50,79,44,77,49,69,26,75,76,55,66,75,55,46,58,48,36,55,74,71,50,72,72,61,82,81,131

Nearest PDB structures (foldseek):
  1v9f-assembly1_A  TM=8.505E-01  e=1.299E-19  Escherichia coli
  1prz-assembly1_A  TM=8.525E-01  e=4.147E-19  Escherichia coli
  7bl5-assembly1_7  TM=8.330E-01  e=2.506E-18  Escherichia coli str. K-12 substr. MG1655
  1xpi-assembly2_B  TM=8.046E-01  e=1.222E-16  Escherichia coli
  1xpi-assembly1_A  TM=7.874E-01  e=1.153E-16  Escherichia coli

Organism: Ktedonosporobacter rubrisoli (NCBI:txid2509675)

Mean predicted aligned error: 10.19 Å